Protein AF-A0A168LHX8-F1 (afdb_monomer)

Secondary structure (DSSP, 8-state):
--PPPPHHHHHHHHHHHHTT-GGGGS---GGG-------------SS-EEEEEEPP--TT----EEEEEEEE-SSSS--PPTT--S--SS--EEEEEEEEE-SSS----EEEEEEEE-S--EEEEEE-SS---SSSEEEEEEEEETTS-EEEEEEEPHHHHHHHHT--TTSPEEEE-SS-SEEE--SSTTTS-EEEEEEETTTEEEEEETTSEEEEEE-HHHHHSSS-EEEPPSEEEEEEEEETTTTEEEEE------SS-----HHHHHH-GGG-EEEEEE--SGGGTTEEEEEETT--EEEEE---

InterPro domains:
  IPR015943 WD40/YVTN repeat-like-containing domain superfamily [G3DSA:2.130.10.10] (50-303)
  IPR036322 WD40-repeat-containing domain superfamily [SSF50978] (43-302)
  IPR052416 General transcription factor 3C component [PTHR15052] (40-223)

Organism: NCBI:txid747725

Radius of gyration: 22.97 Å; Cα contacts (8 Å, |Δi|>4): 640; chains: 1; bounding box: 54×58×63 Å

pLDDT: mean 80.96, std 15.85, range [36.56, 97.62]

Solvent-accessible surface area (backbone atoms only — not comparable to full-atom values): 17508 Å² total; per-residue (Å²): 133,85,78,82,74,58,72,70,58,54,51,55,49,51,58,64,50,59,79,66,48,68,72,78,71,58,77,81,64,64,94,75,62,76,86,76,81,81,91,79,83,88,80,86,83,70,33,35,78,51,16,71,43,62,60,49,72,54,90,87,60,82,68,53,69,39,44,36,40,41,25,19,41,79,40,78,85,67,84,77,62,81,66,68,66,89,76,61,74,64,32,77,35,55,42,37,34,31,36,41,66,64,92,77,65,99,72,74,76,40,70,43,33,35,44,34,33,38,75,31,39,39,56,38,45,48,58,45,71,54,67,57,47,55,82,56,24,46,28,42,38,39,36,31,24,37,63,25,36,38,33,30,38,76,40,61,20,64,71,38,52,27,65,75,68,74,48,64,95,80,58,60,40,79,42,78,48,91,67,55,46,32,38,44,64,56,68,64,41,94,58,34,24,49,61,28,63,30,64,45,63,73,42,30,37,39,33,21,16,41,58,14,33,36,37,33,27,61,47,43,73,55,68,68,45,96,57,63,47,75,46,60,45,51,27,44,66,36,32,41,42,76,39,81,88,78,74,42,79,43,80,47,67,84,56,64,67,38,75,59,71,82,91,64,64,46,67,60,34,68,74,42,55,49,38,16,23,60,44,50,44,48,40,87,49,85,96,45,44,37,30,36,37,39,30,32,65,66,75,54,73,49,78,46,76,69,87,102

Structure (mmCIF, N/CA/C/O backbone):
data_AF-A0A168LHX8-F1
#
_entry.id   AF-A0A168LHX8-F1
#
loop_
_atom_site.group_PDB
_atom_site.id
_atom_site.type_symbol
_atom_site.label_atom_id
_atom_site.label_alt_id
_atom_site.label_comp_id
_atom_site.label_asym_id
_atom_site.label_entity_id
_atom_site.label_seq_id
_atom_site.pdbx_PDB_ins_code
_atom_site.Cartn_x
_atom_site.Cartn_y
_atom_site.Cartn_z
_atom_site.occupancy
_atom_site.B_iso_or_equiv
_atom_site.auth_seq_id
_atom_site.auth_comp_id
_atom_site.auth_asym_id
_atom_site.auth_atom_id
_atom_site.pdbx_PDB_model_num
ATOM 1 N N . MET A 1 1 ? -11.725 -23.215 30.803 1.00 36.56 1 MET A N 1
ATOM 2 C CA . MET A 1 1 ? -10.869 -22.033 30.568 1.00 36.56 1 MET A CA 1
ATOM 3 C C . MET A 1 1 ? -9.440 -22.428 30.886 1.00 36.56 1 MET A C 1
ATOM 5 O O . MET A 1 1 ? -9.172 -22.774 32.027 1.00 36.56 1 MET A O 1
ATOM 9 N N . ALA A 1 2 ? -8.557 -22.486 29.889 1.00 38.47 2 ALA A N 1
ATOM 10 C CA . ALA A 1 2 ? -7.149 -22.797 30.123 1.00 38.47 2 ALA A CA 1
ATOM 11 C C . ALA A 1 2 ? -6.450 -21.527 30.627 1.00 38.47 2 ALA A C 1
ATOM 13 O O . ALA A 1 2 ? -6.400 -20.532 29.908 1.00 38.47 2 ALA A O 1
ATOM 14 N N . SER A 1 3 ? -5.962 -21.538 31.871 1.00 47.50 3 SER A N 1
ATOM 15 C CA . SER A 1 3 ? -5.197 -20.418 32.419 1.00 47.50 3 SER A CA 1
ATOM 16 C C . SER A 1 3 ? -3.856 -20.331 31.694 1.00 47.50 3 SER A C 1
ATOM 18 O O . SER A 1 3 ? -3.053 -21.267 31.752 1.00 47.50 3 SER A O 1
ATOM 20 N N . THR A 1 4 ? -3.606 -19.218 31.012 1.00 50.00 4 THR A N 1
ATOM 21 C CA . THR A 1 4 ? -2.295 -18.910 30.440 1.00 50.00 4 THR A CA 1
ATOM 22 C C . THR A 1 4 ? -1.262 -18.860 31.556 1.00 50.00 4 THR A C 1
ATOM 24 O O . THR A 1 4 ? -1.373 -18.058 32.484 1.00 50.00 4 THR A O 1
ATOM 27 N N . LYS A 1 5 ? -0.280 -19.757 31.481 1.00 50.50 5 LYS A N 1
ATOM 28 C CA . LYS A 1 5 ? 0.794 -19.857 32.465 1.00 50.50 5 LYS A CA 1
ATOM 29 C C . LYS A 1 5 ? 1.731 -18.644 32.378 1.00 50.50 5 LYS A C 1
ATOM 31 O O . LYS A 1 5 ? 1.963 -18.155 31.269 1.00 50.50 5 LYS A O 1
ATOM 36 N N . PRO A 1 6 ? 2.286 -18.163 33.504 1.00 56.72 6 PRO A N 1
ATOM 37 C CA . PRO A 1 6 ? 3.249 -17.066 33.510 1.00 56.72 6 PRO A CA 1
ATOM 38 C C . PRO A 1 6 ? 4.473 -17.379 32.641 1.00 56.72 6 PRO A C 1
ATOM 40 O O . PRO A 1 6 ? 4.901 -18.530 32.539 1.00 56.72 6 PRO A O 1
ATOM 43 N N . ILE A 1 7 ? 5.089 -16.347 32.061 1.00 49.12 7 ILE A N 1
ATOM 44 C CA . ILE A 1 7 ? 6.244 -16.470 31.150 1.00 49.12 7 ILE A CA 1
ATOM 45 C C . ILE A 1 7 ? 7.437 -17.217 31.787 1.00 49.12 7 ILE A C 1
ATOM 47 O O . ILE A 1 7 ? 8.210 -17.893 31.110 1.00 49.12 7 ILE A O 1
ATOM 51 N N . THR A 1 8 ? 7.535 -17.174 33.117 1.00 55.88 8 THR A N 1
ATOM 52 C CA . THR A 1 8 ? 8.545 -17.868 33.924 1.00 55.88 8 THR A CA 1
ATOM 53 C C . THR A 1 8 ? 8.346 -19.387 33.981 1.00 55.88 8 THR A C 1
ATOM 55 O O . THR A 1 8 ? 9.325 -20.119 34.118 1.00 55.88 8 THR A O 1
ATOM 58 N N . GLU A 1 9 ? 7.117 -19.895 33.836 1.00 56.31 9 GLU A N 1
ATOM 59 C CA . GLU A 1 9 ? 6.862 -21.338 33.712 1.00 56.31 9 GLU A CA 1
ATOM 60 C C . GLU A 1 9 ? 7.208 -21.864 32.314 1.00 56.31 9 GLU A C 1
ATOM 62 O O . GLU A 1 9 ? 7.709 -22.983 32.198 1.00 56.31 9 GLU A O 1
ATOM 67 N N . TYR A 1 10 ? 7.011 -21.057 31.264 1.00 52.97 10 TYR A N 1
ATOM 68 C CA . TYR A 1 10 ? 7.418 -21.406 29.897 1.00 52.97 10 TYR A CA 1
ATOM 69 C C . TYR A 1 10 ? 8.937 -21.504 29.758 1.00 52.97 10 TYR A C 1
ATOM 71 O O . TYR A 1 10 ? 9.432 -22.448 29.149 1.00 52.97 10 TYR A O 1
ATOM 79 N N . SER A 1 11 ? 9.675 -20.586 30.386 1.00 53.62 11 SER A N 1
ATOM 80 C CA . SER A 1 11 ? 11.141 -20.621 30.422 1.00 53.62 11 SER A CA 1
ATOM 81 C C . SER A 1 11 ? 11.669 -21.900 31.090 1.00 53.62 11 SER A C 1
ATOM 83 O O . SER A 1 11 ? 12.507 -22.592 30.522 1.00 53.62 11 SER A O 1
ATOM 85 N N . LYS A 1 12 ? 11.083 -22.313 32.223 1.00 61.75 12 LYS A N 1
ATOM 86 C CA . LYS A 1 12 ? 11.451 -23.569 32.904 1.00 61.75 12 LYS A CA 1
ATOM 87 C C . LYS A 1 12 ? 11.082 -24.829 32.113 1.00 61.75 12 LYS A C 1
ATOM 89 O O . LYS A 1 12 ? 11.747 -25.854 32.258 1.00 61.75 12 LYS A O 1
ATOM 94 N N . LEU A 1 13 ? 10.010 -24.786 31.317 1.00 56.41 13 LEU A N 1
ATOM 95 C CA . LEU A 1 13 ? 9.636 -25.865 30.395 1.00 56.41 13 LEU A CA 1
ATOM 96 C C . LEU A 1 13 ? 10.625 -25.959 29.229 1.00 56.41 13 LEU A C 1
ATOM 98 O O . LEU A 1 13 ? 11.064 -27.059 28.903 1.00 56.41 13 LEU A O 1
ATOM 102 N N . TYR A 1 14 ? 11.017 -24.820 28.655 1.00 53.81 14 TYR A N 1
ATOM 103 C CA . TYR A 1 14 ? 12.016 -24.742 27.591 1.00 53.81 14 TYR A CA 1
ATOM 104 C C . TYR A 1 14 ? 13.362 -25.324 28.040 1.00 53.81 14 TYR A C 1
ATOM 106 O O . TYR A 1 14 ? 13.890 -26.213 27.378 1.00 53.81 14 TYR A O 1
ATOM 114 N N . ASP A 1 15 ? 13.853 -24.933 29.217 1.00 59.56 15 ASP A N 1
ATOM 115 C CA . ASP A 1 15 ? 15.117 -25.446 29.761 1.00 59.56 15 ASP A CA 1
ATOM 116 C C . ASP A 1 15 ? 15.054 -26.946 30.081 1.00 59.56 15 ASP A C 1
ATOM 118 O O . ASP A 1 15 ? 16.010 -27.684 29.867 1.00 59.56 15 ASP A O 1
ATOM 122 N N . ARG A 1 16 ? 13.903 -27.445 30.547 1.00 58.50 16 ARG A N 1
ATOM 123 C CA . ARG A 1 16 ? 13.722 -28.876 30.841 1.00 58.50 16 ARG A CA 1
ATOM 124 C C . ARG A 1 16 ? 13.691 -29.735 29.572 1.00 58.50 16 ARG A C 1
ATOM 126 O O . ARG A 1 16 ? 14.143 -30.879 29.608 1.00 58.50 16 ARG A O 1
ATOM 133 N N . HIS A 1 17 ? 13.158 -29.205 28.471 1.00 54.78 17 HIS A N 1
ATOM 134 C CA . HIS A 1 17 ? 13.106 -29.895 27.179 1.00 54.78 17 HIS A CA 1
ATOM 135 C C . HIS A 1 17 ? 14.371 -29.686 26.328 1.00 54.78 17 HIS A C 1
ATOM 137 O O . HIS A 1 17 ? 14.683 -30.553 25.514 1.00 54.78 17 HIS A O 1
ATOM 143 N N . SER A 1 18 ? 15.147 -28.618 26.551 1.00 51.97 18 SER A N 1
ATOM 144 C CA . SER A 1 18 ? 16.406 -28.366 25.830 1.00 51.97 18 SER A CA 1
ATOM 145 C C . SER A 1 18 ? 17.532 -29.334 26.218 1.00 51.97 18 SER A C 1
ATOM 147 O O . SER A 1 18 ? 18.413 -29.608 25.410 1.00 51.97 18 SER A O 1
ATOM 149 N N . VAL A 1 19 ? 17.482 -29.932 27.414 1.00 53.81 19 VAL A N 1
ATOM 150 C CA . VAL A 1 19 ? 18.479 -30.921 27.878 1.00 53.81 19 VAL A CA 1
ATOM 151 C C . VAL A 1 19 ? 18.274 -32.308 27.233 1.00 53.81 19 VAL A C 1
ATOM 153 O O . VAL A 1 19 ? 19.164 -33.154 27.269 1.00 53.81 19 VAL A O 1
ATOM 156 N N . ARG A 1 20 ? 17.126 -32.549 26.577 1.00 53.25 20 ARG A N 1
ATOM 157 C CA . ARG A 1 20 ? 16.839 -33.748 25.760 1.00 53.25 20 ARG A CA 1
ATOM 158 C C . ARG A 1 20 ? 16.601 -33.377 24.294 1.00 53.25 20 ARG A C 1
ATOM 160 O O . ARG A 1 20 ? 15.624 -33.804 23.684 1.00 53.25 20 ARG A O 1
ATOM 167 N N . ASN A 1 21 ? 17.471 -32.543 23.732 1.00 51.31 21 ASN A N 1
ATOM 168 C CA . ASN A 1 21 ? 17.314 -32.081 22.359 1.00 51.31 21 ASN A CA 1
ATOM 169 C C . ASN A 1 21 ? 17.770 -33.161 21.361 1.00 51.31 21 ASN A C 1
ATOM 171 O O . ASN A 1 21 ? 18.897 -33.133 20.873 1.00 51.31 21 ASN A O 1
ATOM 175 N N . ASP A 1 22 ? 16.891 -34.116 21.036 1.00 54.44 22 ASP A N 1
ATOM 176 C CA . ASP A 1 22 ? 17.133 -35.120 19.983 1.00 54.44 22 ASP A CA 1
ATOM 177 C C . ASP A 1 22 ? 17.423 -34.477 18.608 1.00 54.44 22 ASP A C 1
ATOM 179 O O . ASP A 1 22 ? 18.007 -35.119 17.740 1.00 54.44 22 ASP A O 1
ATOM 183 N N . TYR A 1 23 ? 17.124 -33.183 18.434 1.00 43.22 23 TYR A N 1
ATOM 184 C CA . TYR A 1 23 ? 17.526 -32.381 17.276 1.00 43.22 23 TYR A CA 1
ATOM 185 C C . TYR A 1 23 ? 19.048 -32.220 17.118 1.00 43.22 23 TYR A C 1
ATOM 187 O O . TYR A 1 23 ? 19.511 -31.995 16.006 1.00 43.22 23 TYR A O 1
ATOM 195 N N . GLN A 1 24 ? 19.848 -32.388 18.180 1.00 48.03 24 GLN A N 1
ATOM 196 C CA . GLN A 1 24 ? 21.316 -32.437 18.062 1.00 48.03 24 GLN A CA 1
ATOM 197 C C . GLN A 1 24 ? 21.826 -33.739 17.422 1.00 48.03 24 GLN A C 1
ATOM 199 O O . GLN A 1 24 ? 22.994 -33.820 17.057 1.00 48.03 24 GLN A O 1
ATOM 204 N N . LYS A 1 25 ? 20.968 -34.760 17.287 1.00 54.50 25 LYS A N 1
ATOM 205 C CA . LYS A 1 25 ? 21.285 -36.021 16.597 1.00 54.50 25 LYS A CA 1
ATOM 206 C C . LYS A 1 25 ? 20.922 -35.987 15.112 1.00 54.50 25 LYS A C 1
ATOM 208 O O . LYS A 1 25 ? 21.112 -36.991 14.432 1.00 54.50 25 LYS A O 1
ATOM 213 N N . VAL A 1 26 ? 20.371 -34.874 14.618 1.00 49.59 26 VAL A N 1
ATOM 214 C CA . VAL A 1 26 ? 20.091 -34.694 13.191 1.00 49.59 26 VAL A CA 1
ATOM 215 C C . VAL A 1 26 ? 21.436 -34.532 12.477 1.00 49.59 26 VAL A C 1
ATOM 217 O O . VAL A 1 26 ? 22.153 -33.575 12.773 1.00 49.59 26 VAL A O 1
ATOM 220 N N . PRO A 1 27 ? 21.819 -35.462 11.584 1.00 55.53 27 PRO A N 1
ATOM 221 C CA . PRO A 1 27 ? 23.080 -35.360 10.868 1.00 55.53 27 PRO A CA 1
ATOM 222 C C . PRO A 1 27 ? 23.052 -34.145 9.938 1.00 55.53 27 PRO A C 1
ATOM 224 O O . PRO A 1 27 ? 22.048 -33.878 9.273 1.00 55.53 27 PRO A O 1
ATOM 227 N N . LEU A 1 28 ? 24.163 -33.413 9.888 1.00 51.44 28 LEU A N 1
ATOM 228 C CA . LEU A 1 28 ? 24.376 -32.386 8.877 1.00 51.44 28 LEU A CA 1
ATOM 229 C C . LEU A 1 28 ? 24.534 -33.097 7.527 1.00 51.44 28 LEU A C 1
ATOM 231 O O . LEU A 1 28 ? 25.440 -33.908 7.352 1.00 51.44 28 LEU A O 1
ATOM 235 N N . LEU A 1 29 ? 23.630 -32.827 6.585 1.00 57.09 29 LEU A N 1
ATOM 236 C CA . LEU A 1 29 ? 23.723 -33.316 5.206 1.00 57.09 29 LEU A CA 1
ATOM 237 C C . LEU A 1 29 ? 24.676 -32.406 4.419 1.00 57.09 29 LEU A C 1
ATOM 239 O O . LEU A 1 29 ? 24.263 -31.704 3.502 1.00 57.09 29 LEU A O 1
ATOM 243 N N . GLU A 1 30 ? 25.943 -32.366 4.835 1.00 56.66 30 GLU A N 1
ATOM 244 C CA . GLU A 1 30 ? 26.975 -31.471 4.281 1.00 56.66 30 GLU A CA 1
ATOM 245 C C . GLU A 1 30 ? 27.214 -31.716 2.780 1.00 56.66 30 GLU A C 1
ATOM 247 O O . GLU A 1 30 ? 27.516 -30.779 2.043 1.00 56.66 30 GLU A O 1
ATOM 252 N N . ASP A 1 31 ? 26.966 -32.940 2.302 1.00 55.81 31 ASP A N 1
ATOM 253 C CA . ASP A 1 31 ? 27.029 -33.314 0.882 1.00 55.81 31 ASP A CA 1
ATOM 254 C C . ASP A 1 31 ? 25.883 -32.716 0.033 1.00 55.81 31 ASP A C 1
ATOM 256 O O . ASP A 1 31 ? 25.952 -32.720 -1.197 1.00 55.81 31 ASP A O 1
ATOM 260 N N . GLU A 1 32 ? 24.832 -32.173 0.662 1.00 54.38 32 GLU A N 1
ATOM 261 C CA . GLU A 1 32 ? 23.736 -31.455 -0.009 1.00 54.38 32 GLU A CA 1
ATOM 262 C C . GLU A 1 32 ? 23.958 -29.931 -0.038 1.00 54.38 32 GLU A C 1
ATOM 264 O O . GLU A 1 32 ? 23.147 -29.183 -0.593 1.00 54.38 32 GLU A O 1
ATOM 269 N N . TRP A 1 33 ? 25.044 -29.435 0.566 1.00 47.34 33 TRP A N 1
ATOM 270 C CA . TRP A 1 33 ? 25.293 -28.004 0.699 1.00 47.34 33 TRP A CA 1
ATOM 271 C C . TRP A 1 33 ? 26.142 -27.482 -0.460 1.00 47.34 33 TRP A C 1
ATOM 273 O O . TRP A 1 33 ? 27.336 -27.749 -0.568 1.00 47.34 33 TRP A O 1
ATOM 283 N N . ALA A 1 34 ? 25.545 -26.640 -1.303 1.00 52.12 34 ALA A N 1
ATOM 284 C CA . ALA A 1 34 ? 26.296 -25.764 -2.193 1.00 52.12 34 ALA A CA 1
ATOM 285 C C . ALA A 1 34 ? 26.444 -24.383 -1.540 1.00 52.12 34 ALA A C 1
ATOM 287 O O . ALA A 1 34 ? 25.451 -23.704 -1.274 1.00 52.12 34 ALA A O 1
ATOM 288 N N . VAL A 1 35 ? 27.681 -23.927 -1.325 1.00 51.94 35 VAL A N 1
ATOM 289 C CA . VAL A 1 35 ? 27.953 -22.521 -0.991 1.00 51.94 35 VAL A CA 1
ATOM 290 C C . VAL A 1 35 ? 27.606 -21.677 -2.219 1.00 51.94 35 VAL A C 1
ATOM 292 O O . VAL A 1 35 ? 28.357 -21.634 -3.197 1.00 51.94 35 VAL A O 1
ATOM 295 N N . VAL A 1 36 ? 26.441 -21.028 -2.201 1.00 54.00 36 VAL A N 1
ATOM 296 C CA . VAL A 1 36 ? 26.030 -20.097 -3.257 1.00 54.00 36 VAL A CA 1
ATOM 297 C C . VAL A 1 36 ? 26.935 -18.867 -3.171 1.00 54.00 36 VAL A C 1
ATOM 299 O O . VAL A 1 36 ? 26.830 -18.085 -2.231 1.00 54.00 36 VAL A O 1
ATOM 302 N N . LYS A 1 37 ? 27.843 -18.699 -4.141 1.00 55.00 37 LYS A N 1
ATOM 303 C CA . LYS A 1 37 ? 28.632 -17.468 -4.297 1.00 55.00 37 LYS A CA 1
ATOM 304 C C . LYS A 1 37 ? 27.674 -16.287 -4.510 1.00 55.00 37 LYS A C 1
ATOM 306 O O . LYS A 1 37 ? 26.965 -16.264 -5.512 1.00 55.00 37 LYS A O 1
ATOM 311 N N . ASP A 1 38 ? 27.651 -15.375 -3.541 1.00 57.97 38 ASP A N 1
ATOM 312 C CA . ASP A 1 38 ? 27.049 -14.034 -3.510 1.00 57.97 38 ASP A CA 1
ATOM 313 C C . ASP A 1 38 ? 26.044 -13.690 -4.627 1.00 57.97 38 ASP A C 1
ATOM 315 O O . ASP A 1 38 ? 26.396 -13.153 -5.676 1.00 57.97 38 ASP A O 1
ATOM 319 N N . GLN A 1 39 ? 24.756 -13.921 -4.356 1.00 67.88 39 GLN A N 1
ATOM 320 C CA . GLN A 1 39 ? 23.632 -13.417 -5.165 1.00 67.88 39 GLN A CA 1
ATOM 321 C C . GLN A 1 39 ? 22.913 -12.240 -4.480 1.00 67.88 39 GLN A C 1
ATOM 323 O O . GLN A 1 39 ? 21.690 -12.121 -4.542 1.00 67.88 39 GLN A O 1
ATOM 328 N N . ALA A 1 40 ? 23.659 -11.388 -3.774 1.00 76.00 40 ALA A N 1
ATOM 329 C CA . ALA A 1 40 ? 23.111 -10.219 -3.093 1.00 76.00 40 ALA A CA 1
ATOM 330 C C . ALA A 1 40 ? 23.392 -8.934 -3.884 1.00 76.00 40 ALA A C 1
ATOM 332 O O . ALA A 1 40 ? 24.473 -8.747 -4.441 1.00 76.00 40 ALA A O 1
ATOM 333 N N . HIS A 1 41 ? 22.422 -8.020 -3.891 1.00 82.25 41 HIS A N 1
ATOM 334 C CA . HIS A 1 41 ? 22.564 -6.691 -4.480 1.00 82.25 41 HIS A CA 1
ATOM 335 C C . HIS A 1 41 ? 22.162 -5.624 -3.467 1.00 82.25 41 HIS A C 1
ATOM 337 O O . HIS A 1 41 ? 21.176 -5.785 -2.752 1.00 82.25 41 HIS A O 1
ATOM 343 N N . ILE A 1 42 ? 22.904 -4.517 -3.447 1.00 84.12 42 ILE A N 1
ATOM 344 C CA . ILE A 1 42 ? 22.572 -3.328 -2.661 1.00 84.12 42 ILE A CA 1
ATOM 345 C C . ILE A 1 42 ? 22.032 -2.275 -3.626 1.00 84.12 42 ILE A C 1
ATOM 347 O O . ILE A 1 42 ? 22.696 -1.918 -4.598 1.00 84.12 42 ILE A O 1
ATOM 351 N N . ILE A 1 43 ? 20.824 -1.785 -3.355 1.00 88.44 43 ILE A N 1
ATOM 352 C CA . ILE A 1 43 ? 20.201 -0.689 -4.098 1.00 88.44 43 ILE A CA 1
ATOM 353 C C . ILE A 1 43 ? 20.267 0.562 -3.228 1.00 88.44 43 ILE A C 1
ATOM 355 O O . ILE A 1 43 ? 19.735 0.579 -2.120 1.00 88.44 43 ILE A O 1
ATOM 359 N N . ASN A 1 44 ? 20.889 1.622 -3.741 1.00 88.38 44 ASN A N 1
ATOM 360 C CA . ASN A 1 44 ? 20.773 2.950 -3.154 1.00 88.38 44 ASN A CA 1
ATOM 361 C C . ASN A 1 44 ? 19.614 3.692 -3.833 1.00 88.38 44 ASN A C 1
ATOM 363 O O . ASN A 1 44 ? 19.753 4.162 -4.960 1.00 88.38 44 ASN A O 1
ATOM 367 N N . ALA A 1 45 ? 18.473 3.779 -3.148 1.00 88.31 45 ALA A N 1
ATOM 368 C CA . ALA A 1 45 ? 17.283 4.466 -3.652 1.00 88.31 45 ALA A CA 1
ATOM 369 C C . ALA A 1 45 ? 17.369 6.004 -3.540 1.00 88.31 45 ALA A C 1
ATOM 371 O O . ALA A 1 45 ? 16.507 6.696 -4.075 1.00 88.31 45 ALA A O 1
ATOM 372 N N . GLY A 1 46 ? 18.385 6.550 -2.861 1.00 85.00 46 GLY A N 1
ATOM 373 C CA . GLY A 1 46 ? 18.590 7.996 -2.722 1.00 85.00 46 GLY A CA 1
ATOM 374 C C . GLY A 1 46 ? 17.723 8.695 -1.666 1.00 85.00 46 GLY A C 1
ATOM 375 O O . GLY A 1 46 ? 17.747 9.918 -1.599 1.00 85.00 46 GLY A O 1
ATOM 376 N N . GLY A 1 47 ? 16.985 7.955 -0.832 1.00 85.06 47 GLY A N 1
ATOM 377 C CA . GLY A 1 47 ? 16.133 8.504 0.228 1.00 85.06 47 GLY A CA 1
ATOM 378 C C . GLY A 1 47 ? 15.692 7.442 1.240 1.00 85.06 47 GLY A C 1
ATOM 379 O O . GLY A 1 47 ? 16.005 6.259 1.080 1.00 85.06 47 GLY A O 1
ATOM 380 N N . SER A 1 48 ? 14.996 7.855 2.305 1.00 87.69 48 SER A N 1
ATOM 381 C CA . SER A 1 48 ? 14.465 6.920 3.308 1.00 87.69 48 SER A CA 1
ATOM 382 C C . SER A 1 48 ? 13.386 6.021 2.697 1.00 87.69 48 SER A C 1
ATOM 384 O O . SER A 1 48 ? 12.441 6.520 2.090 1.00 87.69 48 SER A O 1
ATOM 386 N N . ILE A 1 49 ? 13.506 4.703 2.876 1.00 91.00 49 ILE A N 1
ATOM 387 C CA . ILE A 1 49 ? 12.572 3.707 2.331 1.00 91.00 49 ILE A CA 1
ATOM 388 C C . ILE A 1 49 ? 11.489 3.403 3.369 1.00 91.00 49 ILE A C 1
ATOM 390 O O . ILE A 1 49 ? 11.786 2.861 4.430 1.00 91.00 49 ILE A O 1
ATOM 394 N N . TRP A 1 50 ? 10.241 3.727 3.038 1.00 92.12 50 TRP A N 1
ATOM 395 C CA . TRP A 1 50 ? 9.056 3.475 3.873 1.00 92.12 50 TRP A CA 1
ATOM 396 C C . TRP A 1 50 ? 8.063 2.530 3.193 1.00 92.12 50 TRP A C 1
ATOM 398 O O . TRP A 1 50 ? 7.424 1.717 3.853 1.00 92.12 50 TRP A O 1
ATOM 408 N N . GLY A 1 51 ? 7.980 2.591 1.863 1.00 93.12 51 GLY A N 1
ATOM 409 C CA . GLY A 1 51 ? 7.273 1.624 1.032 1.00 93.12 51 GLY A CA 1
ATOM 410 C C . GLY A 1 51 ? 8.259 0.722 0.295 1.00 93.12 51 GLY A C 1
ATOM 411 O O . GLY A 1 51 ? 9.168 1.207 -0.385 1.00 93.12 51 GLY A O 1
ATOM 412 N N . LEU A 1 52 ? 8.066 -0.591 0.411 1.00 95.75 52 LEU A N 1
ATOM 413 C CA . LEU A 1 52 ? 8.882 -1.606 -0.249 1.00 95.75 52 LEU A CA 1
ATOM 414 C C . LEU A 1 52 ? 8.021 -2.839 -0.532 1.00 95.75 52 LEU A C 1
ATOM 416 O O . LEU A 1 52 ? 7.597 -3.514 0.403 1.00 95.75 52 LEU A O 1
ATOM 420 N N . ASP A 1 53 ? 7.757 -3.131 -1.805 1.00 96.25 53 ASP A N 1
ATOM 421 C CA . ASP A 1 53 ? 6.890 -4.257 -2.173 1.00 96.25 53 ASP A CA 1
ATOM 422 C C . ASP A 1 53 ? 7.168 -4.761 -3.596 1.00 96.25 53 ASP A C 1
ATOM 424 O O . ASP A 1 53 ? 7.402 -3.979 -4.527 1.00 96.25 53 ASP A O 1
ATOM 428 N N . PHE A 1 54 ? 7.133 -6.080 -3.777 1.00 94.81 54 PHE A N 1
ATOM 429 C CA . PHE A 1 54 ? 7.344 -6.718 -5.076 1.00 94.81 54 PHE A CA 1
ATOM 430 C C . PHE A 1 54 ? 6.050 -6.742 -5.886 1.00 94.81 54 PHE A C 1
ATOM 432 O O . PHE A 1 54 ? 4.970 -7.000 -5.362 1.00 94.81 54 PHE A O 1
ATOM 439 N N . VAL A 1 55 ? 6.160 -6.537 -7.200 1.00 94.56 55 VAL A N 1
ATOM 440 C CA . VAL A 1 55 ? 5.017 -6.665 -8.108 1.00 94.56 55 VAL A CA 1
ATOM 441 C C . VAL A 1 55 ? 4.572 -8.133 -8.155 1.00 94.56 55 VAL A C 1
ATOM 443 O O . VAL A 1 55 ? 5.354 -8.984 -8.593 1.00 94.56 55 VAL A O 1
ATOM 446 N N . PRO A 1 56 ? 3.320 -8.454 -7.786 1.00 91.38 56 PRO A N 1
ATOM 447 C CA . PRO A 1 56 ? 2.811 -9.810 -7.865 1.00 91.38 56 PRO A CA 1
ATOM 448 C C . PRO A 1 56 ? 2.639 -10.213 -9.329 1.00 91.38 56 PRO A C 1
ATOM 450 O O . PRO A 1 56 ? 1.983 -9.534 -10.125 1.00 91.38 56 PRO A O 1
ATOM 453 N N . LYS A 1 57 ? 3.219 -11.358 -9.684 1.00 87.06 57 LYS A N 1
ATOM 454 C CA . LYS A 1 57 ? 3.098 -11.956 -11.013 1.00 87.06 57 LYS A CA 1
ATOM 455 C C . LYS A 1 57 ? 2.250 -13.222 -10.978 1.00 87.06 57 LYS A C 1
ATOM 457 O O . LYS A 1 57 ? 2.374 -14.009 -10.041 1.00 87.06 57 LYS A O 1
ATOM 462 N N . PRO A 1 58 ? 1.430 -13.466 -12.014 1.00 84.38 58 PRO A N 1
ATOM 463 C CA . PRO A 1 58 ? 0.724 -14.726 -12.137 1.00 84.38 58 PRO A CA 1
ATOM 464 C C . PRO A 1 58 ? 1.727 -15.822 -12.504 1.00 84.38 58 PRO A C 1
ATOM 466 O O . PRO A 1 58 ? 2.640 -15.598 -13.300 1.00 84.38 58 PRO A O 1
ATOM 469 N N . SER A 1 59 ? 1.523 -17.030 -11.983 1.00 82.81 59 SER A N 1
ATOM 470 C CA . SER A 1 59 ? 2.376 -18.194 -12.274 1.00 82.81 59 SER A CA 1
ATOM 471 C C . SER A 1 59 ? 2.406 -18.578 -13.760 1.00 82.81 59 SER A C 1
ATOM 473 O O . SER A 1 59 ? 3.328 -19.252 -14.210 1.00 82.81 59 SER A O 1
ATOM 475 N N . SER A 1 60 ? 1.414 -18.136 -14.538 1.00 82.00 60 SER A N 1
ATOM 476 C CA . SER A 1 60 ? 1.366 -18.307 -15.991 1.00 82.00 60 SER A CA 1
ATOM 477 C C . SER A 1 60 ? 2.377 -17.439 -16.747 1.00 82.00 60 SER A C 1
ATOM 479 O O . SER A 1 60 ? 2.682 -17.735 -17.904 1.00 82.00 60 SER A O 1
ATOM 481 N N . ASP A 1 61 ? 2.874 -16.353 -16.146 1.00 82.81 61 ASP A N 1
ATOM 482 C CA . ASP A 1 61 ? 3.841 -15.469 -16.790 1.00 82.81 61 ASP A CA 1
ATOM 483 C C . ASP A 1 61 ? 5.261 -16.030 -16.671 1.00 82.81 61 ASP A C 1
ATOM 485 O O . ASP A 1 61 ? 5.820 -16.154 -15.585 1.00 82.81 61 ASP A O 1
ATOM 489 N N . LYS A 1 62 ? 5.859 -16.348 -17.821 1.00 83.81 62 LYS A N 1
ATOM 490 C CA . LYS A 1 62 ? 7.199 -16.945 -17.903 1.00 83.81 62 LYS A CA 1
ATOM 491 C C . LYS A 1 62 ? 8.323 -15.912 -18.058 1.00 83.81 62 LYS A C 1
ATOM 493 O O . LYS A 1 62 ? 9.473 -16.301 -18.249 1.00 83.81 62 LYS A O 1
ATOM 498 N N . ARG A 1 63 ? 8.032 -14.601 -18.041 1.00 85.94 63 ARG A N 1
ATOM 499 C CA . ARG A 1 63 ? 9.068 -13.569 -18.205 1.00 85.94 63 ARG A CA 1
ATOM 500 C C . ARG A 1 63 ? 9.956 -13.540 -16.966 1.00 85.94 63 ARG A C 1
ATOM 502 O O . ARG A 1 63 ? 9.467 -13.353 -15.851 1.00 85.94 63 ARG A O 1
ATOM 509 N N . SER A 1 64 ? 11.267 -13.620 -17.184 1.00 87.50 64 SER A N 1
ATOM 510 C CA . SER A 1 64 ? 12.281 -13.585 -16.124 1.00 87.50 64 SER A CA 1
ATOM 511 C C . SER A 1 64 ? 12.287 -12.282 -15.327 1.00 87.50 64 SER A C 1
ATOM 513 O O . SER A 1 64 ? 12.686 -12.288 -14.166 1.00 87.50 64 SER A O 1
ATOM 515 N N . ASP A 1 65 ? 11.879 -11.177 -15.955 1.00 90.88 65 ASP A N 1
ATOM 516 C CA . ASP A 1 65 ? 11.910 -9.830 -15.383 1.00 90.88 65 ASP A CA 1
ATOM 517 C C . ASP A 1 65 ? 11.023 -9.742 -14.140 1.00 90.88 65 ASP A C 1
ATOM 519 O O . ASP A 1 65 ? 9.822 -9.953 -14.241 1.00 90.88 65 ASP A O 1
ATOM 523 N N . GLN A 1 66 ? 11.586 -9.406 -12.988 1.00 92.25 66 GLN A N 1
ATOM 524 C CA . GLN A 1 66 ? 10.850 -9.134 -11.751 1.00 92.25 66 GLN A CA 1
ATOM 525 C C . GLN A 1 66 ? 10.874 -7.635 -11.470 1.00 92.25 66 GLN A C 1
ATOM 527 O O . GLN A 1 66 ? 11.731 -6.925 -11.994 1.00 92.25 66 GLN A O 1
ATOM 532 N N . TYR A 1 67 ? 9.938 -7.151 -10.660 1.00 95.06 67 TYR A N 1
ATOM 533 C CA . TYR A 1 67 ? 9.818 -5.725 -10.382 1.00 95.06 67 TYR A CA 1
ATOM 534 C C . TYR A 1 67 ? 9.631 -5.476 -8.891 1.00 95.06 67 TYR A C 1
ATOM 536 O O . TYR A 1 67 ? 8.781 -6.102 -8.263 1.00 95.06 67 TYR A O 1
ATOM 544 N N . LEU A 1 68 ? 10.419 -4.552 -8.352 1.00 96.06 68 LEU A N 1
ATOM 545 C CA . LEU A 1 68 ? 10.373 -4.094 -6.969 1.00 96.06 68 LEU A CA 1
ATOM 546 C C . LEU A 1 68 ? 9.987 -2.617 -6.958 1.00 96.06 68 LEU A C 1
ATOM 548 O O . LEU A 1 68 ? 10.636 -1.807 -7.618 1.00 96.06 68 LEU A O 1
ATOM 552 N N . ALA A 1 69 ? 8.943 -2.266 -6.216 1.00 97.62 69 ALA A N 1
ATOM 553 C CA . ALA A 1 69 ? 8.617 -0.877 -5.938 1.00 97.62 69 ALA A CA 1
ATOM 554 C C . ALA A 1 69 ? 9.341 -0.416 -4.669 1.00 97.62 69 ALA A C 1
ATOM 556 O O . ALA A 1 69 ? 9.364 -1.140 -3.673 1.00 97.62 69 ALA A O 1
ATOM 557 N N . ILE A 1 70 ? 9.896 0.795 -4.707 1.00 97.25 70 ILE A N 1
ATOM 558 C CA . ILE A 1 70 ? 10.539 1.477 -3.579 1.00 97.25 70 ILE A CA 1
ATOM 559 C C . ILE A 1 70 ? 9.991 2.903 -3.501 1.00 97.25 70 ILE A C 1
ATOM 561 O O . ILE A 1 70 ? 9.904 3.592 -4.517 1.00 97.25 70 ILE A O 1
ATOM 565 N N . GLY A 1 71 ? 9.640 3.368 -2.307 1.00 95.19 71 GLY A N 1
ATOM 566 C CA . GLY A 1 71 ? 9.225 4.749 -2.072 1.00 95.19 71 GLY A CA 1
ATOM 567 C C . GLY A 1 71 ? 9.384 5.149 -0.612 1.00 95.19 71 GLY A C 1
ATOM 568 O O . GLY A 1 71 ? 9.621 4.312 0.259 1.00 95.19 71 GLY A O 1
ATOM 569 N N . GLY A 1 72 ? 9.271 6.442 -0.345 1.00 91.25 72 GLY A N 1
ATOM 570 C CA . GLY A 1 72 ? 9.417 6.995 0.994 1.00 91.25 72 GLY A CA 1
ATOM 571 C C . GLY A 1 72 ? 9.726 8.480 0.940 1.00 91.25 72 GLY A C 1
ATOM 572 O O . GLY A 1 72 ? 9.075 9.208 0.189 1.00 91.25 72 GLY A O 1
ATOM 573 N N . TYR A 1 73 ? 10.715 8.929 1.708 1.00 86.06 73 TYR A N 1
ATOM 574 C CA . TYR A 1 73 ? 11.191 10.313 1.667 1.00 86.06 73 TYR A CA 1
ATOM 575 C C . TYR A 1 73 ? 12.196 10.511 0.531 1.00 86.06 73 TYR A C 1
ATOM 577 O O . TYR A 1 73 ? 12.926 9.597 0.154 1.00 86.06 73 TYR A O 1
ATOM 585 N N . ASN A 1 74 ? 12.273 11.740 0.022 1.00 79.38 74 ASN A N 1
ATOM 586 C CA . ASN A 1 74 ? 13.270 12.146 -0.972 1.00 79.38 74 ASN A CA 1
ATOM 587 C C . ASN A 1 74 ? 14.648 12.475 -0.355 1.00 79.38 74 ASN A C 1
ATOM 589 O O . ASN A 1 74 ? 15.586 12.756 -1.096 1.00 79.38 74 ASN A O 1
ATOM 593 N N . THR A 1 75 ? 14.776 12.439 0.976 1.00 74.81 75 THR A N 1
ATOM 594 C CA . THR A 1 75 ? 16.031 12.619 1.719 1.00 74.81 75 THR A CA 1
ATOM 595 C C . THR A 1 75 ? 16.210 11.498 2.749 1.00 74.81 75 THR A C 1
ATOM 597 O O . THR A 1 75 ? 15.279 10.751 3.061 1.00 74.81 75 THR A O 1
ATOM 600 N N . THR A 1 76 ? 17.432 11.336 3.260 1.00 73.00 76 THR A N 1
ATOM 601 C CA . THR A 1 76 ? 17.765 10.361 4.317 1.00 73.00 76 THR A CA 1
ATOM 602 C C . THR A 1 76 ? 17.731 10.960 5.721 1.00 73.00 76 THR A C 1
ATOM 604 O O . THR A 1 76 ? 17.976 10.245 6.683 1.00 73.00 76 THR A O 1
ATOM 607 N N . THR A 1 77 ? 17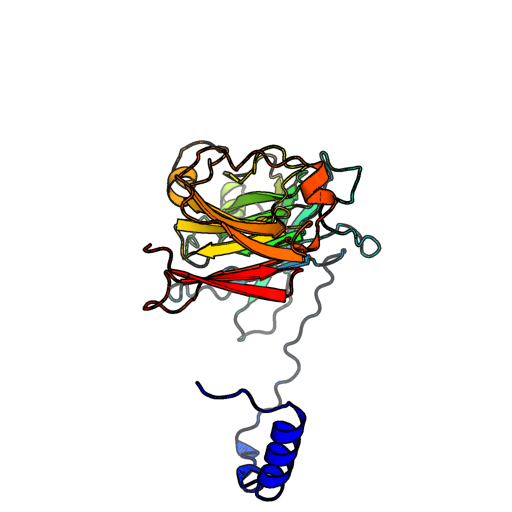.507 12.268 5.838 1.00 66.69 77 THR A N 1
ATOM 608 C CA . THR A 1 77 ? 17.559 13.015 7.105 1.00 66.69 77 THR A CA 1
ATOM 609 C C . THR A 1 77 ? 16.178 13.306 7.677 1.00 66.69 77 THR A C 1
ATOM 611 O O . THR A 1 77 ? 16.072 13.723 8.826 1.00 66.69 77 THR A O 1
ATOM 614 N N . GLU A 1 78 ? 15.128 13.113 6.883 1.00 63.75 78 GLU A N 1
ATOM 615 C CA . GLU A 1 78 ? 13.751 13.366 7.286 1.00 63.75 78 GLU A CA 1
ATOM 616 C C . GLU A 1 78 ? 13.053 12.076 7.707 1.00 63.75 78 GLU A C 1
ATOM 618 O O . GLU A 1 78 ? 12.991 11.098 6.958 1.00 63.75 78 GLU A O 1
ATOM 623 N N . HIS A 1 79 ? 12.504 12.106 8.918 1.00 63.53 79 HIS A N 1
ATOM 624 C CA . HIS A 1 79 ? 11.719 11.031 9.507 1.00 63.53 79 HIS A CA 1
ATOM 625 C C . HIS A 1 79 ? 10.613 11.668 10.349 1.00 63.53 79 HIS A C 1
ATOM 627 O O . HIS A 1 79 ? 10.787 11.888 11.546 1.00 63.53 79 HIS A O 1
ATOM 633 N N . HIS A 1 80 ? 9.496 12.011 9.716 1.00 65.44 80 HIS A N 1
ATOM 634 C CA . HIS A 1 80 ? 8.350 12.605 10.404 1.00 65.44 80 HIS A CA 1
ATOM 635 C C . HIS A 1 80 ? 7.273 11.544 10.630 1.00 65.44 80 HIS A C 1
ATOM 637 O O . HIS A 1 80 ? 7.128 10.613 9.832 1.00 65.44 80 HIS A O 1
ATOM 643 N N . LEU A 1 81 ? 6.524 11.639 11.732 1.00 60.62 81 LEU A N 1
ATOM 644 C CA . LEU A 1 81 ? 5.372 10.762 11.908 1.00 60.62 81 LEU A CA 1
ATOM 645 C C . LEU A 1 81 ? 4.245 11.214 10.969 1.00 60.62 81 LEU A C 1
ATOM 647 O O . LEU A 1 81 ? 4.177 12.359 10.515 1.00 60.62 81 LEU A O 1
ATOM 651 N N . LEU A 1 82 ? 3.337 10.286 10.668 1.00 64.56 82 LEU A N 1
ATOM 652 C CA . LEU A 1 82 ? 2.131 10.555 9.887 1.00 64.56 82 LEU A CA 1
ATOM 653 C C . LEU A 1 82 ? 1.422 11.829 10.374 1.00 64.56 82 LEU A C 1
ATOM 655 O O . LEU A 1 82 ? 1.043 11.918 11.545 1.00 64.56 82 LEU A O 1
ATOM 659 N N . CYS A 1 83 ? 1.167 12.753 9.445 1.00 61.00 83 CYS A N 1
ATOM 660 C CA . CYS A 1 83 ? 0.437 14.005 9.666 1.00 61.00 83 CYS A CA 1
ATOM 661 C C . CYS A 1 83 ? 1.126 15.046 10.576 1.00 61.00 83 CYS A C 1
ATOM 663 O O . CYS A 1 83 ? 0.439 15.944 11.056 1.00 61.00 83 CYS A O 1
ATOM 665 N N . GLU A 1 84 ? 2.442 14.953 10.812 1.00 59.53 84 GLU A N 1
ATOM 666 C CA . GLU A 1 84 ? 3.208 15.982 11.548 1.00 59.53 84 GLU A CA 1
ATOM 667 C C . GLU A 1 84 ? 3.801 17.085 10.655 1.00 59.53 84 GLU A C 1
ATOM 669 O O . GLU A 1 84 ? 4.141 18.157 11.153 1.00 59.53 84 GLU A O 1
ATOM 674 N N . ASP A 1 85 ? 3.899 16.860 9.342 1.00 54.84 85 ASP A N 1
ATOM 675 C CA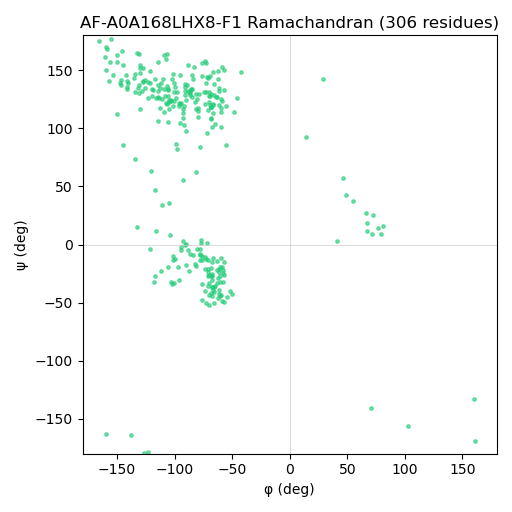 . ASP A 1 85 ? 4.433 17.858 8.412 1.00 54.84 85 ASP A CA 1
ATOM 676 C C . ASP A 1 85 ? 3.439 19.012 8.208 1.00 54.84 85 ASP A C 1
ATOM 678 O O . ASP A 1 85 ? 2.269 18.784 7.911 1.00 54.84 85 ASP A O 1
ATOM 682 N N . LEU A 1 86 ? 3.909 20.260 8.316 1.00 52.25 86 LEU A N 1
ATOM 683 C CA . LEU A 1 86 ? 3.133 21.467 7.989 1.00 52.25 86 LEU A CA 1
ATOM 684 C C . LEU A 1 86 ? 3.119 21.769 6.473 1.00 52.25 86 LEU A C 1
ATOM 686 O O . LEU A 1 86 ? 2.203 22.437 5.995 1.00 52.25 86 LEU A O 1
ATOM 690 N N . ASP A 1 87 ? 4.059 21.203 5.703 1.00 53.81 87 ASP A N 1
ATOM 691 C CA . ASP A 1 87 ? 4.182 21.357 4.241 1.00 53.81 87 ASP A CA 1
ATOM 692 C C . ASP A 1 87 ? 3.446 20.231 3.484 1.00 53.81 87 ASP A C 1
ATOM 694 O O . ASP A 1 87 ? 4.015 19.469 2.698 1.00 53.81 87 ASP A O 1
ATOM 698 N N . VAL A 1 88 ? 2.151 20.081 3.779 1.00 58.22 88 VAL A N 1
ATOM 699 C CA . VAL A 1 88 ? 1.309 18.945 3.346 1.00 58.22 88 VAL A CA 1
ATOM 700 C C . VAL A 1 88 ? 0.945 18.990 1.855 1.00 58.22 88 VAL A C 1
ATOM 702 O O . VAL A 1 88 ? 0.588 17.966 1.272 1.00 58.22 88 VAL A O 1
ATOM 705 N N . GLU A 1 89 ? 1.008 20.159 1.217 1.00 58.19 89 GLU A N 1
ATOM 706 C CA . GLU A 1 89 ? 0.474 20.353 -0.133 1.00 58.19 89 GLU A CA 1
ATOM 707 C C . GLU A 1 89 ? 1.577 20.384 -1.196 1.00 58.19 89 GLU A C 1
ATOM 709 O O . GLU A 1 89 ? 2.492 21.202 -1.159 1.00 58.19 89 GLU A O 1
ATOM 714 N N . ASN A 1 90 ? 1.443 19.509 -2.197 1.00 65.56 90 ASN A N 1
ATOM 715 C CA . ASN A 1 90 ? 2.237 19.496 -3.429 1.00 65.56 90 ASN A CA 1
ATOM 716 C C . ASN A 1 90 ? 3.733 19.180 -3.267 1.00 65.56 90 ASN A C 1
ATOM 718 O O . ASN A 1 90 ? 4.556 19.580 -4.098 1.00 65.56 90 ASN A O 1
ATOM 722 N N . ARG A 1 91 ? 4.112 18.431 -2.225 1.00 82.75 91 ARG A N 1
ATOM 723 C CA . ARG A 1 91 ? 5.496 17.977 -2.067 1.00 82.75 91 ARG A CA 1
ATOM 724 C C . ARG A 1 91 ? 5.848 16.958 -3.155 1.00 82.75 91 ARG A C 1
ATOM 726 O O . ARG A 1 91 ? 5.271 15.872 -3.228 1.00 82.75 91 ARG A O 1
ATOM 733 N N . LEU A 1 92 ? 6.837 17.322 -3.973 1.00 89.88 92 LEU A N 1
ATOM 734 C CA . LEU A 1 92 ? 7.351 16.491 -5.058 1.00 89.88 92 LEU A CA 1
ATOM 735 C C . LEU A 1 92 ? 8.083 15.266 -4.512 1.00 89.88 92 LEU A C 1
ATOM 737 O O . LEU A 1 92 ? 8.987 15.382 -3.680 1.00 89.88 92 LEU A O 1
ATOM 741 N N . ASN A 1 93 ? 7.716 14.097 -5.020 1.00 92.19 93 ASN A N 1
ATOM 742 C CA . ASN A 1 93 ? 8.315 12.830 -4.638 1.00 92.19 93 ASN A CA 1
ATOM 743 C C . ASN A 1 93 ? 8.166 11.787 -5.762 1.00 92.19 93 ASN A C 1
ATOM 745 O O . ASN A 1 93 ? 7.594 12.069 -6.822 1.00 92.19 93 ASN A O 1
ATOM 749 N N . ALA A 1 94 ? 8.733 10.597 -5.566 1.00 94.75 94 ALA A N 1
ATOM 750 C CA . ALA A 1 94 ? 8.701 9.535 -6.554 1.00 94.75 94 ALA A CA 1
ATOM 751 C C . ALA A 1 94 ? 8.538 8.141 -5.939 1.00 94.75 94 ALA A C 1
ATOM 753 O O . ALA A 1 94 ? 9.125 7.816 -4.909 1.00 94.75 94 ALA A O 1
ATOM 754 N N . ILE A 1 95 ? 7.823 7.280 -6.663 1.00 97.19 95 ILE A N 1
ATOM 755 C CA . ILE A 1 95 ? 7.845 5.829 -6.464 1.00 97.19 95 ILE A CA 1
ATOM 756 C C . ILE A 1 95 ? 8.734 5.229 -7.554 1.00 97.19 95 ILE A C 1
ATOM 758 O O . ILE A 1 95 ? 8.464 5.375 -8.749 1.00 97.19 95 ILE A O 1
ATOM 762 N N . GLN A 1 96 ? 9.809 4.564 -7.147 1.00 97.31 96 GLN A N 1
ATOM 763 C CA . GLN A 1 96 ? 10.776 3.927 -8.033 1.00 97.31 96 GLN A CA 1
ATOM 764 C C . GLN A 1 96 ? 10.382 2.477 -8.297 1.00 97.31 96 GLN A C 1
ATOM 766 O O . GLN A 1 96 ? 10.055 1.739 -7.373 1.00 97.31 96 GLN A O 1
ATOM 771 N N . ILE A 1 97 ? 10.463 2.051 -9.552 1.00 97.56 97 ILE A N 1
ATOM 772 C CA . ILE A 1 97 ? 10.229 0.678 -9.990 1.00 97.56 97 ILE A CA 1
ATOM 773 C C . ILE A 1 97 ? 11.548 0.119 -10.518 1.00 97.56 97 ILE A C 1
ATOM 775 O O . ILE A 1 97 ? 12.015 0.458 -11.611 1.00 97.56 97 ILE A O 1
ATOM 779 N N . TRP A 1 98 ? 12.145 -0.756 -9.723 1.00 96.44 98 TRP A N 1
ATOM 780 C CA . TRP A 1 98 ? 13.395 -1.434 -10.017 1.00 96.44 98 TRP A CA 1
ATOM 781 C C . TRP A 1 98 ? 13.121 -2.754 -10.718 1.00 96.44 98 TRP A C 1
ATOM 783 O O . TRP A 1 98 ? 12.290 -3.549 -10.285 1.00 96.44 98 TRP A O 1
ATOM 793 N N . LYS A 1 99 ? 13.834 -2.990 -11.813 1.00 94.12 99 LYS A N 1
ATOM 794 C CA . LYS A 1 99 ? 13.805 -4.240 -12.557 1.00 94.12 99 LYS A CA 1
ATOM 795 C C . LYS A 1 99 ? 14.876 -5.183 -12.026 1.00 94.12 99 LYS A C 1
ATOM 797 O O . LYS A 1 99 ? 16.054 -4.840 -11.958 1.00 94.12 99 LYS A O 1
ATOM 802 N N . CYS A 1 100 ? 14.449 -6.395 -11.711 1.00 91.12 100 CYS A N 1
ATOM 803 C CA . CYS A 1 100 ? 15.266 -7.512 -11.257 1.00 91.12 100 CYS A CA 1
ATOM 804 C C . CYS A 1 100 ? 15.077 -8.724 -12.189 1.00 91.12 100 CYS A C 1
ATOM 806 O O . CYS A 1 100 ? 14.322 -8.656 -13.163 1.00 91.12 100 CYS A O 1
ATOM 808 N N . LYS A 1 101 ? 15.736 -9.856 -11.906 1.00 85.94 101 LYS A N 1
ATOM 809 C CA . LYS A 1 101 ? 15.541 -11.117 -12.645 1.00 85.94 101 LYS A CA 1
ATOM 810 C C . LYS A 1 101 ? 15.287 -12.305 -11.716 1.00 85.94 101 LYS A C 1
ATOM 812 O O . LYS A 1 101 ? 15.759 -12.342 -10.587 1.00 85.94 101 LYS A O 1
ATOM 817 N N . SER A 1 102 ? 14.553 -13.293 -12.220 1.00 73.12 102 SER A N 1
ATOM 818 C CA . SER A 1 102 ? 14.283 -14.567 -11.547 1.00 73.12 102 SER A CA 1
ATOM 819 C C . SER A 1 102 ? 15.543 -15.454 -11.520 1.00 73.12 102 SER A C 1
ATOM 821 O O . SER A 1 102 ? 15.852 -16.094 -12.521 1.00 73.12 102 SE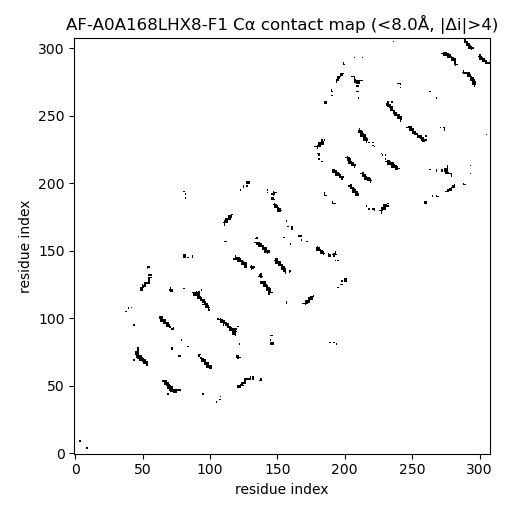R A O 1
ATOM 823 N N . LEU A 1 103 ? 16.291 -15.398 -10.405 1.00 64.44 103 LEU A N 1
ATOM 824 C CA . LEU A 1 103 ? 17.259 -16.354 -9.800 1.00 64.44 103 LEU A CA 1
ATOM 825 C C . LEU A 1 103 ? 18.272 -17.144 -10.670 1.00 64.44 103 LEU A C 1
ATOM 827 O O . LEU A 1 103 ? 19.033 -17.942 -10.136 1.00 64.44 103 LEU A O 1
ATOM 831 N N . THR A 1 104 ? 18.346 -16.938 -11.982 1.00 58.03 104 THR A N 1
ATOM 832 C CA . THR A 1 104 ? 19.049 -17.858 -12.906 1.00 58.03 104 THR A CA 1
ATOM 833 C C . THR A 1 104 ? 20.177 -17.212 -13.707 1.00 58.03 104 THR A C 1
ATOM 835 O O . THR A 1 104 ? 20.896 -17.896 -14.428 1.00 58.03 104 THR A O 1
ATOM 838 N N . SER A 1 105 ? 20.386 -15.904 -13.571 1.00 60.06 105 SER A N 1
ATOM 839 C CA . SER A 1 105 ? 21.469 -15.189 -14.250 1.00 60.06 105 SER A CA 1
ATOM 840 C C . SER A 1 105 ? 22.053 -14.135 -13.327 1.00 60.06 105 SER A C 1
ATOM 842 O O . SER A 1 105 ? 21.275 -13.426 -12.685 1.00 60.06 105 SER A O 1
ATOM 844 N N . SER A 1 106 ? 23.377 -13.961 -13.338 1.00 70.12 106 SER A N 1
ATOM 845 C CA . SER A 1 106 ? 24.012 -12.740 -12.836 1.00 70.12 106 SER A CA 1
ATOM 846 C C . SER A 1 106 ? 23.285 -11.536 -13.439 1.00 70.12 106 SER A C 1
ATOM 848 O O . SER A 1 106 ? 23.269 -11.359 -14.662 1.00 70.12 106 SER A O 1
ATOM 850 N N . PHE A 1 107 ? 22.613 -10.751 -12.607 1.00 80.88 107 PHE A N 1
ATOM 851 C CA . PHE A 1 107 ? 21.894 -9.564 -13.044 1.00 80.88 107 PHE A CA 1
ATOM 852 C C . PHE A 1 107 ? 22.289 -8.401 -12.153 1.00 80.88 107 PHE A C 1
ATOM 854 O O . PHE A 1 107 ? 22.680 -8.605 -11.016 1.00 80.88 107 PHE A O 1
ATOM 861 N N . THR A 1 108 ? 22.170 -7.187 -12.665 1.00 85.62 108 THR A N 1
ATOM 862 C CA . THR A 1 108 ? 22.280 -5.981 -11.848 1.00 85.62 108 THR A CA 1
ATOM 863 C C . THR A 1 108 ? 20.891 -5.361 -11.808 1.00 85.62 108 THR A C 1
ATOM 865 O O . THR A 1 108 ? 20.315 -5.169 -12.884 1.00 85.62 108 THR A O 1
ATOM 868 N N . PRO A 1 109 ? 20.305 -5.098 -10.625 1.00 91.12 109 PRO A N 1
ATOM 869 C CA . PRO A 1 109 ? 19.051 -4.367 -10.546 1.00 91.12 109 PRO A CA 1
ATOM 870 C C . PRO A 1 109 ? 19.186 -3.004 -11.228 1.00 91.12 109 PRO A C 1
ATOM 872 O O . PRO A 1 109 ? 20.150 -2.280 -10.984 1.00 91.12 109 PRO A O 1
ATOM 875 N N . THR A 1 110 ? 18.222 -2.644 -12.068 1.00 93.25 110 THR A N 1
ATOM 876 C CA . THR A 1 110 ? 18.217 -1.355 -12.776 1.00 93.25 110 THR A CA 1
ATOM 877 C C . THR A 1 110 ? 16.938 -0.601 -12.476 1.00 93.25 110 THR A C 1
ATOM 879 O O . THR A 1 110 ? 15.859 -1.195 -12.469 1.00 93.25 110 THR A O 1
ATOM 882 N N . LEU A 1 111 ? 17.031 0.710 -12.289 1.00 94.94 111 LEU A N 1
ATOM 883 C CA . LEU A 1 111 ? 15.859 1.570 -12.190 1.00 94.94 111 LEU A CA 1
ATOM 884 C C . LEU A 1 111 ? 15.162 1.634 -13.558 1.00 94.94 111 LEU A C 1
ATOM 886 O O . LEU A 1 111 ? 15.697 2.211 -14.495 1.00 94.94 111 LEU A O 1
ATOM 890 N N . ASP A 1 112 ? 13.994 1.001 -13.695 1.00 95.81 112 ASP A N 1
ATOM 891 C CA . ASP A 1 112 ? 13.310 0.843 -14.990 1.00 95.81 112 ASP A CA 1
ATOM 892 C C . ASP A 1 112 ? 12.253 1.934 -15.208 1.00 95.81 112 ASP A C 1
ATOM 894 O O . ASP A 1 112 ? 11.985 2.347 -16.338 1.00 95.81 112 ASP A O 1
ATOM 898 N N . MET A 1 113 ? 11.645 2.416 -14.120 1.00 97.12 113 MET A N 1
ATOM 899 C CA . MET A 1 113 ? 10.629 3.464 -14.148 1.00 97.12 113 MET A CA 1
ATOM 900 C C . MET A 1 113 ? 10.582 4.240 -12.826 1.00 97.12 113 MET A C 1
ATOM 902 O O . MET A 1 113 ? 10.730 3.662 -11.757 1.00 97.12 113 MET A O 1
ATOM 906 N N . CYS A 1 114 ? 10.295 5.535 -12.900 1.00 96.94 114 CYS A N 1
ATOM 907 C CA . CYS A 1 114 ? 9.946 6.409 -11.788 1.00 96.94 114 CYS A CA 1
ATOM 908 C C . CYS A 1 114 ? 8.553 6.993 -12.018 1.00 96.94 114 CYS A C 1
ATOM 910 O O . CYS A 1 114 ? 8.286 7.599 -13.059 1.00 96.94 114 CYS A O 1
ATOM 912 N N . ILE A 1 115 ? 7.678 6.849 -11.030 1.00 96.94 115 ILE A N 1
ATOM 913 C CA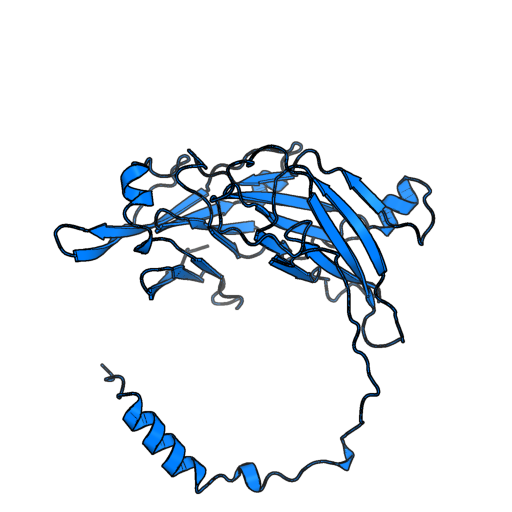 . ILE A 1 115 ? 6.375 7.508 -10.984 1.00 96.94 115 ILE A CA 1
ATOM 914 C C . ILE A 1 115 ? 6.555 8.784 -10.165 1.00 96.94 115 ILE A C 1
ATOM 916 O O . ILE A 1 115 ? 6.698 8.718 -8.950 1.00 96.94 115 ILE A O 1
ATOM 920 N N . LEU A 1 116 ? 6.591 9.929 -10.838 1.00 96.12 116 LEU A N 1
ATOM 921 C CA . LEU A 1 116 ? 6.762 11.252 -10.242 1.00 96.12 116 LEU A CA 1
ATOM 922 C C . LEU A 1 116 ? 5.401 11.805 -9.822 1.00 96.12 116 LEU A C 1
ATOM 924 O O . LEU A 1 116 ? 4.478 11.823 -10.638 1.00 96.12 116 LEU A O 1
ATOM 928 N N . HIS A 1 117 ? 5.279 12.289 -8.593 1.00 94.19 117 HIS A N 1
ATOM 929 C CA . HIS A 1 117 ? 4.024 12.813 -8.063 1.00 94.19 117 HIS A CA 1
ATOM 930 C C . HIS A 1 117 ? 4.242 13.980 -7.097 1.00 94.19 117 HIS A C 1
ATOM 932 O O . HIS A 1 117 ? 5.354 14.226 -6.639 1.00 94.19 117 HIS A O 1
ATOM 938 N N . ASP A 1 118 ? 3.160 14.683 -6.784 1.00 92.38 118 ASP A N 1
ATOM 939 C CA . ASP A 1 118 ? 3.085 15.794 -5.831 1.00 92.38 118 ASP A CA 1
ATOM 940 C C . ASP A 1 118 ? 2.183 15.472 -4.619 1.00 92.38 118 ASP A C 1
ATOM 942 O O . ASP A 1 118 ? 1.886 16.336 -3.801 1.00 92.38 118 ASP A O 1
ATOM 946 N N . PHE A 1 119 ? 1.785 14.205 -4.453 1.00 90.75 119 PHE A N 1
ATOM 947 C CA . PHE A 1 119 ? 0.893 13.751 -3.371 1.00 90.75 119 PHE A CA 1
ATOM 948 C C . PHE A 1 119 ? 1.509 13.710 -1.963 1.00 90.75 119 PHE A C 1
ATOM 950 O O . PHE A 1 119 ? 0.826 13.308 -1.022 1.00 90.75 119 PHE A O 1
ATOM 957 N N . GLY A 1 120 ? 2.777 14.096 -1.803 1.00 89.81 120 GLY A N 1
ATOM 958 C CA . GLY A 1 120 ? 3.463 14.071 -0.515 1.00 89.81 120 GLY A CA 1
ATOM 959 C C . GLY A 1 120 ? 4.421 12.900 -0.332 1.00 89.81 120 GLY A C 1
ATOM 960 O O . GLY A 1 120 ? 4.960 12.336 -1.286 1.00 89.81 120 GLY A O 1
ATOM 961 N N . VAL A 1 121 ? 4.686 12.556 0.924 1.00 90.62 121 VAL A N 1
ATOM 962 C CA . VAL A 1 121 ? 5.594 11.460 1.279 1.00 90.62 121 VAL A CA 1
ATOM 963 C C . VAL A 1 121 ? 4.843 10.139 1.275 1.00 90.62 121 VAL A C 1
ATOM 965 O O . VAL A 1 121 ? 3.763 10.048 1.849 1.00 90.62 121 VAL A O 1
ATOM 968 N N . VAL A 1 122 ? 5.424 9.114 0.651 1.00 92.75 122 VAL A N 1
ATOM 969 C CA . VAL A 1 122 ? 4.910 7.742 0.712 1.00 92.75 122 VAL A CA 1
ATOM 970 C C . VAL A 1 122 ? 5.210 7.168 2.092 1.00 92.75 122 VAL A C 1
ATOM 972 O O . VAL A 1 122 ? 6.370 7.061 2.473 1.00 92.75 122 VAL A O 1
ATOM 975 N N . VAL A 1 123 ? 4.179 6.763 2.825 1.00 92.00 123 VAL A N 1
ATOM 976 C CA . VAL A 1 123 ? 4.338 6.178 4.167 1.00 92.00 123 VAL A CA 1
ATOM 977 C C . VAL A 1 123 ? 4.242 4.657 4.124 1.00 92.00 123 VAL A C 1
ATOM 979 O O . VAL A 1 123 ? 4.891 3.967 4.902 1.00 92.00 123 VAL A O 1
ATOM 982 N N . ASP A 1 124 ? 3.426 4.131 3.215 1.00 93.62 124 ASP A N 1
ATOM 983 C CA . ASP A 1 124 ? 3.278 2.701 2.959 1.00 93.62 124 ASP A CA 1
ATOM 984 C C . ASP A 1 124 ? 2.680 2.527 1.554 1.00 93.62 124 ASP A C 1
ATOM 986 O O . ASP A 1 124 ? 1.905 3.369 1.096 1.00 93.62 124 ASP A O 1
ATOM 990 N N . PHE A 1 125 ? 2.990 1.437 0.860 1.00 96.19 125 PHE A N 1
ATOM 991 C CA . PHE A 1 125 ? 2.236 1.018 -0.318 1.00 96.19 125 PHE A CA 1
ATOM 992 C C . PHE A 1 125 ? 2.165 -0.501 -0.398 1.00 96.19 125 PHE A C 1
ATOM 994 O O . PHE A 1 125 ? 3.044 -1.202 0.095 1.00 96.19 125 PHE A O 1
ATOM 1001 N N . LYS A 1 126 ? 1.126 -1.016 -1.057 1.00 95.69 126 LYS A N 1
ATOM 1002 C CA . LYS A 1 126 ? 0.954 -2.451 -1.297 1.00 95.69 126 LYS A CA 1
ATOM 1003 C C . LYS A 1 126 ? 0.384 -2.703 -2.681 1.00 95.69 126 LYS A C 1
ATOM 1005 O O . LYS A 1 126 ? -0.614 -2.080 -3.073 1.00 95.69 126 LYS A O 1
ATOM 1010 N N . TRP A 1 127 ? 0.967 -3.650 -3.404 1.00 95.31 127 TRP A N 1
ATOM 1011 C CA . TRP A 1 127 ? 0.394 -4.131 -4.654 1.00 95.31 127 TRP A CA 1
ATOM 1012 C C . TRP A 1 127 ? -0.873 -4.951 -4.398 1.00 95.31 127 TRP A C 1
ATOM 1014 O O . TRP A 1 127 ? -0.971 -5.719 -3.442 1.00 95.31 127 TRP A O 1
ATOM 1024 N N . CYS A 1 128 ? -1.858 -4.811 -5.283 1.00 92.06 128 CYS A N 1
ATOM 1025 C CA . CYS A 1 128 ? -3.011 -5.700 -5.303 1.00 92.06 128 CYS A CA 1
ATOM 1026 C C . CYS A 1 128 ? -2.556 -7.112 -5.704 1.00 92.06 128 CYS A C 1
ATOM 1028 O O . CYS A 1 128 ? -2.010 -7.304 -6.791 1.00 92.06 128 CYS A O 1
ATOM 1030 N N . LEU A 1 129 ? -2.791 -8.096 -4.830 1.00 78.56 129 LEU A N 1
ATOM 1031 C CA . LEU A 1 129 ? -2.264 -9.463 -4.965 1.00 78.56 129 LEU A CA 1
ATOM 1032 C C . LEU A 1 129 ? -2.855 -10.246 -6.143 1.00 78.56 129 LEU A C 1
ATOM 1034 O O . LEU A 1 129 ? -2.235 -11.180 -6.653 1.00 78.56 129 LEU A O 1
ATOM 1038 N N . PHE A 1 130 ? -4.060 -9.889 -6.578 1.00 73.00 130 PHE A N 1
ATOM 1039 C CA . PHE A 1 130 ? -4.706 -10.555 -7.699 1.00 73.00 130 PHE A CA 1
ATOM 1040 C C . PHE A 1 130 ? -4.264 -9.916 -9.005 1.00 73.00 130 PHE A C 1
ATOM 1042 O O . PHE A 1 130 ? -4.305 -8.699 -9.186 1.00 73.00 130 PHE A O 1
ATOM 1049 N N . SER A 1 131 ? -3.815 -10.773 -9.916 1.00 61.09 131 SER A N 1
ATOM 1050 C CA . SER A 1 131 ? -3.059 -10.360 -11.084 1.00 61.09 131 SER A CA 1
ATOM 1051 C C . SER A 1 131 ? -3.878 -9.496 -12.048 1.00 61.09 131 SER A C 1
ATOM 1053 O O . SER A 1 131 ? -4.688 -9.985 -12.830 1.00 61.09 131 SER A O 1
ATOM 1055 N N . VAL A 1 132 ? -3.602 -8.192 -12.020 1.00 78.50 132 VAL A N 1
ATOM 1056 C CA . VAL A 1 132 ? -3.859 -7.250 -13.126 1.00 78.50 132 VAL A CA 1
ATOM 1057 C C . VAL A 1 132 ? -2.638 -7.179 -14.062 1.00 78.50 132 VAL A C 1
ATOM 1059 O O . VAL A 1 132 ? -2.627 -6.441 -15.047 1.00 78.50 132 VAL A O 1
ATOM 1062 N N . TYR A 1 133 ? -1.594 -7.950 -13.748 1.00 87.00 133 TYR A N 1
ATOM 1063 C CA . TYR A 1 133 ? -0.352 -8.010 -14.499 1.00 87.00 133 TYR A CA 1
ATOM 1064 C C . TYR A 1 133 ? -0.616 -8.614 -15.884 1.00 87.00 133 TYR A C 1
ATOM 1066 O O . TYR A 1 133 ? -0.945 -9.791 -16.021 1.00 87.00 133 TYR A O 1
ATOM 1074 N N . ASP A 1 134 ? -0.463 -7.801 -16.924 1.00 88.69 134 ASP A N 1
ATOM 1075 C CA . ASP A 1 134 ? -0.654 -8.204 -18.316 1.00 88.69 134 ASP A CA 1
ATOM 1076 C C . ASP A 1 134 ? 0.461 -7.612 -19.203 1.00 88.69 134 ASP A C 1
ATOM 1078 O O . ASP A 1 134 ? 1.521 -7.203 -18.725 1.00 88.69 134 ASP A O 1
ATOM 1082 N N . ASN A 1 135 ? 0.276 -7.592 -20.524 1.00 88.75 135 ASN A N 1
ATOM 1083 C CA . ASN A 1 135 ? 1.252 -7.001 -21.449 1.00 88.75 135 ASN A CA 1
ATOM 1084 C C . ASN A 1 135 ? 1.272 -5.460 -21.435 1.00 88.75 135 ASN A C 1
ATOM 1086 O O . ASN A 1 135 ? 2.169 -4.865 -22.025 1.00 88.75 135 ASN A O 1
ATOM 1090 N N . LYS A 1 136 ? 0.299 -4.813 -20.790 1.00 93.12 136 LYS A N 1
ATOM 1091 C CA . LYS A 1 136 ? 0.089 -3.358 -20.723 1.00 93.12 136 LYS A CA 1
ATOM 1092 C C . LYS A 1 136 ? 0.200 -2.787 -19.305 1.00 93.12 136 LYS A C 1
ATOM 1094 O O . LYS A 1 136 ? 0.545 -1.616 -19.178 1.00 93.12 136 LYS A O 1
ATOM 1099 N N . LYS A 1 137 ? -0.078 -3.566 -18.258 1.00 93.50 137 LYS A N 1
ATOM 1100 C CA . LYS A 1 137 ? -0.115 -3.157 -16.843 1.00 93.50 137 LYS A CA 1
ATOM 1101 C C . LYS A 1 137 ? 0.792 -4.040 -15.985 1.00 93.50 137 LYS A C 1
ATOM 1103 O O . LYS A 1 137 ? 0.784 -5.259 -16.145 1.00 93.50 137 LYS A O 1
ATOM 1108 N N . LEU A 1 138 ? 1.581 -3.422 -15.107 1.00 93.75 138 LEU A N 1
ATOM 1109 C CA . LEU A 1 138 ? 2.300 -4.114 -14.033 1.00 93.75 138 LEU A CA 1
ATOM 1110 C C . LEU A 1 138 ? 1.329 -4.527 -12.928 1.00 93.75 138 LEU A C 1
ATOM 1112 O O . LEU A 1 138 ? 1.421 -5.625 -12.405 1.00 93.75 138 LEU A O 1
ATOM 1116 N N . GLY A 1 139 ? 0.368 -3.674 -12.594 1.00 93.88 139 GLY A N 1
ATOM 1117 C CA . GLY A 1 139 ? -0.601 -3.986 -11.555 1.00 93.88 139 GLY A CA 1
ATOM 1118 C C . GLY A 1 139 ? -1.294 -2.747 -11.025 1.00 93.88 139 GLY A C 1
ATOM 1119 O O . GLY A 1 139 ? -1.179 -1.658 -11.594 1.00 93.88 139 GLY A O 1
ATOM 1120 N N . ILE A 1 140 ? -2.012 -2.936 -9.924 1.00 94.62 140 ILE A N 1
ATOM 1121 C CA . ILE A 1 140 ? -2.639 -1.858 -9.167 1.00 94.62 140 ILE A CA 1
ATOM 1122 C C . ILE A 1 140 ? -1.849 -1.682 -7.878 1.00 94.62 140 ILE A C 1
ATOM 1124 O O . ILE A 1 140 ? -1.716 -2.629 -7.106 1.00 94.62 140 ILE A O 1
ATOM 1128 N N . LEU A 1 141 ? -1.326 -0.481 -7.666 1.00 96.06 141 LEU A N 1
ATOM 1129 C CA . LEU A 1 141 ? -0.574 -0.108 -6.477 1.00 96.06 141 LEU A CA 1
ATOM 1130 C C . LEU A 1 141 ? -1.441 0.810 -5.619 1.00 96.06 141 LEU A C 1
ATOM 1132 O O . LEU A 1 141 ? -1.842 1.866 -6.101 1.00 96.06 141 LEU A O 1
ATOM 1136 N N . ALA A 1 142 ? -1.729 0.424 -4.378 1.00 96.44 142 ALA A N 1
ATOM 1137 C CA . ALA A 1 142 ? -2.319 1.323 -3.388 1.00 96.44 142 ALA A CA 1
ATOM 1138 C C . ALA A 1 142 ? -1.191 1.941 -2.560 1.00 96.44 142 ALA A C 1
ATOM 1140 O O . ALA A 1 142 ? -0.430 1.198 -1.946 1.00 96.44 142 ALA A O 1
ATOM 1141 N N . ALA A 1 143 ? -1.082 3.267 -2.549 1.00 96.50 143 ALA A N 1
ATOM 1142 C CA . ALA A 1 143 ? -0.090 4.011 -1.783 1.00 96.50 143 ALA A CA 1
ATOM 1143 C C . ALA A 1 143 ? -0.773 4.950 -0.789 1.00 96.50 143 ALA A C 1
ATOM 1145 O O . ALA A 1 143 ? -1.718 5.653 -1.138 1.00 96.50 143 ALA A O 1
ATOM 1146 N N . MET A 1 144 ? -0.290 4.947 0.447 1.00 94.75 144 MET A N 1
ATOM 1147 C CA . MET A 1 144 ? -0.706 5.839 1.519 1.00 94.75 144 MET A CA 1
ATOM 1148 C C . MET A 1 144 ? 0.314 6.957 1.666 1.00 94.75 144 MET A C 1
ATOM 1150 O O . MET A 1 144 ? 1.518 6.697 1.756 1.00 94.75 144 MET A O 1
ATOM 1154 N N . PHE A 1 145 ? -0.178 8.189 1.721 1.00 92.19 145 PHE A N 1
ATOM 1155 C CA . PHE A 1 145 ? 0.660 9.377 1.839 1.00 92.19 145 PHE A CA 1
ATOM 1156 C C . PHE A 1 145 ? 0.587 9.993 3.240 1.00 92.19 145 PHE A C 1
ATOM 1158 O O . PHE A 1 145 ? -0.316 9.696 4.024 1.00 92.19 145 PHE A O 1
ATOM 1165 N N . ASN A 1 146 ? 1.537 10.873 3.563 1.00 87.25 146 ASN A N 1
ATOM 1166 C CA . ASN A 1 146 ? 1.619 11.576 4.852 1.00 87.25 146 ASN A CA 1
ATOM 1167 C C . ASN A 1 146 ? 0.384 12.434 5.187 1.00 87.25 146 ASN A C 1
ATOM 1169 O O . ASN A 1 146 ? 0.134 12.716 6.359 1.00 87.25 146 ASN A O 1
ATOM 1173 N N . ASN A 1 147 ? -0.423 12.782 4.184 1.00 84.88 147 ASN A N 1
ATOM 1174 C CA . ASN A 1 147 ? -1.719 13.445 4.343 1.00 84.88 147 ASN A CA 1
ATOM 1175 C C . ASN A 1 147 ? -2.867 12.505 4.788 1.00 84.88 147 ASN A C 1
ATOM 1177 O O . ASN A 1 147 ? -4.007 12.955 4.904 1.00 84.88 147 ASN A O 1
ATOM 1181 N N . GLY A 1 148 ? -2.598 11.213 5.015 1.00 87.25 148 GLY A N 1
ATOM 1182 C CA . GLY A 1 148 ? -3.596 10.245 5.478 1.00 87.25 148 GLY A CA 1
ATOM 1183 C C . GLY A 1 148 ? -4.570 9.761 4.401 1.00 87.25 148 GLY A C 1
ATOM 1184 O O . GLY A 1 148 ? -5.602 9.181 4.741 1.00 87.25 148 GLY A O 1
ATOM 1185 N N . ILE A 1 149 ? -4.272 10.011 3.122 1.00 91.06 149 ILE A N 1
ATOM 1186 C CA . ILE A 1 149 ? -5.057 9.563 1.968 1.00 91.06 149 ILE A CA 1
ATOM 1187 C C . ILE A 1 149 ? -4.393 8.328 1.358 1.00 91.06 149 ILE A C 1
ATOM 1189 O O . ILE A 1 149 ? -3.170 8.275 1.206 1.00 91.06 149 ILE A O 1
ATOM 1193 N N . VAL A 1 150 ? -5.209 7.344 0.968 1.00 94.94 150 VAL A N 1
ATOM 1194 C CA . VAL A 1 150 ? -4.756 6.203 0.163 1.00 94.94 150 VAL A CA 1
ATOM 1195 C C . VAL A 1 150 ? -5.156 6.439 -1.285 1.00 94.94 150 VAL A C 1
ATOM 1197 O O . VAL A 1 150 ? -6.332 6.614 -1.593 1.00 94.94 150 VAL A O 1
ATOM 1200 N N . GLN A 1 151 ? -4.192 6.422 -2.194 1.00 94.75 151 GLN A N 1
ATOM 1201 C CA . GLN A 1 151 ? -4.435 6.567 -3.622 1.00 94.75 151 GLN A CA 1
ATOM 1202 C C . GLN A 1 151 ? -4.010 5.315 -4.376 1.00 94.75 151 GLN A C 1
ATOM 1204 O O . GLN A 1 151 ? -2.999 4.687 -4.065 1.00 94.75 151 GLN A O 1
ATOM 1209 N N . LEU A 1 152 ? -4.789 4.951 -5.390 1.00 95.38 152 LEU A N 1
ATOM 1210 C CA . LEU A 1 152 ? -4.514 3.793 -6.225 1.00 95.38 152 LEU A CA 1
ATOM 1211 C C . LEU A 1 152 ? -4.006 4.233 -7.595 1.00 95.38 152 LEU A C 1
ATOM 1213 O O . LEU A 1 152 ? -4.584 5.104 -8.250 1.00 95.38 152 LEU A O 1
ATOM 1217 N N . PHE A 1 153 ? -2.968 3.550 -8.064 1.00 94.44 153 PHE A N 1
ATOM 1218 C CA . PHE A 1 153 ? -2.349 3.749 -9.366 1.00 94.44 153 PHE A CA 1
ATOM 1219 C C . PHE A 1 153 ? -2.457 2.476 -10.194 1.00 94.44 153 PHE A C 1
ATOM 1221 O O . PHE A 1 153 ? -2.134 1.386 -9.729 1.00 94.44 153 PHE A O 1
ATOM 1228 N N . VAL A 1 154 ? -2.871 2.617 -11.453 1.00 93.69 154 VAL A N 1
ATOM 1229 C CA . VAL A 1 154 ? -2.754 1.541 -12.442 1.00 93.69 154 VAL A CA 1
ATOM 1230 C C . VAL A 1 154 ? -1.405 1.709 -13.120 1.00 93.69 154 VAL A C 1
ATOM 1232 O O . VAL A 1 154 ? -1.250 2.539 -14.016 1.00 93.69 154 VAL A O 1
ATOM 1235 N N . VAL A 1 155 ? -0.419 0.945 -12.662 1.00 95.75 155 VAL A N 1
ATOM 1236 C CA . VAL A 1 155 ? 0.961 1.102 -13.114 1.00 95.75 155 VAL A CA 1
ATOM 1237 C C . VAL A 1 155 ? 1.137 0.389 -14.458 1.00 95.75 155 VAL A C 1
ATOM 1239 O O . VAL A 1 155 ? 0.818 -0.801 -14.562 1.00 95.75 155 VAL A O 1
ATOM 1242 N N . PRO A 1 156 ? 1.613 1.073 -15.513 1.00 95.38 156 PRO A N 1
ATOM 1243 C CA . PRO A 1 156 ? 1.781 0.462 -16.823 1.00 95.38 156 PRO A CA 1
ATOM 1244 C C . PRO A 1 156 ? 3.013 -0.451 -16.880 1.00 95.38 156 PRO A C 1
ATOM 1246 O O . PRO A 1 156 ? 3.979 -0.271 -16.146 1.00 95.38 156 PRO A O 1
ATOM 1249 N N . GLN A 1 157 ? 3.009 -1.409 -17.809 1.00 94.06 157 GLN A N 1
ATOM 1250 C CA . GLN A 1 157 ? 4.209 -2.175 -18.162 1.00 94.06 157 GLN A CA 1
ATOM 1251 C C . GLN A 1 157 ? 5.267 -1.247 -18.777 1.00 94.06 157 GLN A C 1
ATOM 1253 O O . GLN A 1 157 ? 4.968 -0.609 -19.793 1.00 94.06 157 GLN A O 1
ATOM 1258 N N . PRO A 1 158 ? 6.516 -1.230 -18.269 1.00 94.62 158 PRO A N 1
ATOM 1259 C CA . PRO A 1 158 ? 7.590 -0.412 -18.830 1.00 94.62 158 PRO A CA 1
ATOM 1260 C C . PRO A 1 158 ? 7.790 -0.664 -20.332 1.00 94.62 158 PRO A C 1
ATOM 1262 O O . PRO A 1 158 ? 7.815 0.262 -21.141 1.00 94.62 158 PRO A O 1
ATOM 1265 N N . GLN A 1 159 ? 7.807 -1.936 -20.745 1.00 92.62 159 GLN A N 1
ATOM 1266 C CA . GLN A 1 159 ? 7.965 -2.311 -22.155 1.00 92.62 159 GLN A CA 1
ATOM 1267 C C . GLN A 1 159 ? 6.811 -1.822 -23.046 1.00 92.62 159 GLN A C 1
ATOM 1269 O O . GLN A 1 159 ? 7.031 -1.489 -24.210 1.00 92.62 159 GLN A O 1
ATOM 1274 N N . TYR A 1 160 ? 5.584 -1.767 -22.522 1.00 94.38 160 TYR A N 1
ATOM 1275 C CA . TYR A 1 160 ? 4.431 -1.250 -23.260 1.00 94.38 160 TYR A CA 1
ATOM 1276 C C . TYR A 1 160 ? 4.555 0.254 -23.509 1.00 94.38 160 TYR A C 1
ATOM 1278 O O . TYR A 1 160 ? 4.340 0.708 -24.632 1.00 94.38 160 TYR A O 1
ATOM 1286 N N . VAL A 1 161 ? 4.955 1.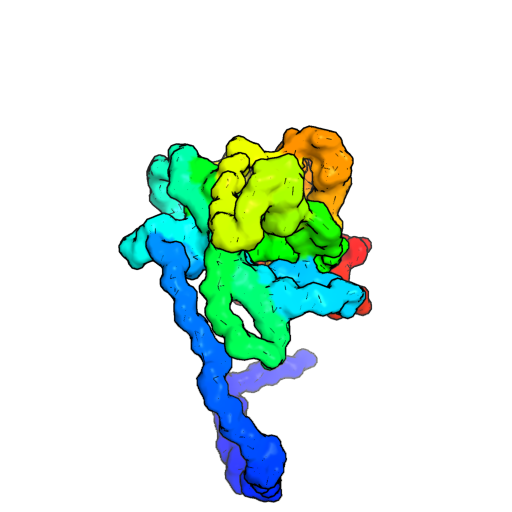014 -22.484 1.00 94.62 161 VAL A N 1
ATOM 1287 C CA . VAL A 1 161 ? 5.183 2.463 -22.594 1.00 94.62 161 VAL A CA 1
ATOM 1288 C C . VAL A 1 161 ? 6.299 2.748 -23.597 1.00 94.62 161 VAL A C 1
ATOM 1290 O O . VAL A 1 161 ? 6.101 3.556 -24.503 1.00 94.62 161 VAL A O 1
ATOM 1293 N N . ARG A 1 162 ? 7.422 2.020 -23.519 1.00 94.06 162 ARG A N 1
ATOM 1294 C CA . ARG A 1 162 ? 8.539 2.169 -24.468 1.00 94.06 162 ARG A CA 1
ATOM 1295 C C . ARG A 1 162 ? 8.114 1.951 -25.910 1.00 94.06 162 ARG A C 1
ATOM 1297 O O . ARG A 1 162 ? 8.380 2.799 -26.751 1.00 94.06 162 ARG A O 1
ATOM 1304 N N . LYS A 1 163 ? 7.395 0.859 -26.193 1.00 93.56 163 LYS A N 1
ATOM 1305 C CA . LYS A 1 163 ? 6.889 0.570 -27.546 1.00 93.56 163 LYS A CA 1
ATOM 1306 C C . LYS A 1 163 ? 5.938 1.655 -28.044 1.00 93.56 163 LYS A C 1
ATOM 1308 O O . LYS A 1 163 ? 6.030 2.062 -29.196 1.00 93.56 163 LYS A O 1
ATOM 1313 N N . LYS A 1 164 ? 5.039 2.134 -27.180 1.00 94.38 164 LYS A N 1
ATOM 1314 C CA . LYS A 1 164 ? 4.063 3.172 -27.532 1.00 94.38 164 LYS A CA 1
ATOM 1315 C C . LYS A 1 164 ? 4.726 4.516 -27.855 1.00 94.38 164 LYS A C 1
ATOM 1317 O O . LYS A 1 164 ? 4.250 5.213 -28.743 1.00 94.38 164 LYS A O 1
ATOM 1322 N N . HIS A 1 165 ? 5.796 4.865 -27.143 1.00 92.62 165 HIS A N 1
ATOM 1323 C CA . HIS A 1 165 ? 6.499 6.145 -27.272 1.00 92.62 165 HIS A CA 1
ATOM 1324 C C . HIS A 1 165 ? 7.827 6.054 -28.045 1.00 92.62 165 HIS A C 1
ATOM 1326 O O . HIS A 1 165 ? 8.552 7.039 -28.095 1.00 92.62 165 HIS A O 1
ATOM 1332 N N . GLN A 1 166 ? 8.135 4.900 -28.651 1.00 92.19 166 GLN A N 1
ATOM 1333 C CA . GLN A 1 166 ? 9.353 4.654 -29.443 1.00 92.19 166 GLN A CA 1
ATOM 1334 C C . GLN A 1 166 ? 10.655 4.959 -28.673 1.00 92.19 166 GLN A C 1
ATOM 1336 O O . GLN A 1 166 ? 11.622 5.465 -29.234 1.00 92.19 166 GLN A O 1
ATOM 1341 N N . LEU A 1 167 ? 10.673 4.644 -27.374 1.00 92.06 167 LEU A N 1
ATOM 1342 C CA . LEU A 1 167 ? 11.811 4.887 -26.479 1.00 92.06 167 LEU A CA 1
ATOM 1343 C C . LEU A 1 167 ? 12.792 3.710 -26.479 1.00 92.06 167 LEU A C 1
ATOM 1345 O O . LEU A 1 167 ? 12.394 2.561 -26.714 1.00 92.06 167 LEU A O 1
ATOM 1349 N N . ALA A 1 168 ? 14.061 3.976 -26.156 1.00 88.38 168 ALA A N 1
ATOM 1350 C CA . ALA A 1 168 ? 15.073 2.931 -26.099 1.00 88.38 168 ALA A CA 1
ATOM 1351 C C . ALA A 1 168 ? 14.797 1.932 -24.949 1.00 88.38 168 ALA A C 1
ATOM 1353 O O . ALA A 1 168 ? 14.258 2.305 -23.902 1.00 88.38 168 ALA A O 1
ATOM 1354 N N . PRO A 1 169 ? 15.174 0.645 -25.097 1.00 80.50 169 PRO A N 1
ATOM 1355 C CA . PRO A 1 169 ? 14.911 -0.386 -24.087 1.00 80.50 169 PRO A CA 1
ATOM 1356 C C . PRO A 1 169 ? 15.549 -0.150 -22.712 1.00 80.50 169 PRO A C 1
ATOM 1358 O O . PRO A 1 169 ? 15.061 -0.720 -21.739 1.00 80.50 169 PRO A O 1
ATOM 1361 N N . GLN A 1 170 ? 16.629 0.634 -22.649 1.00 80.00 170 GLN A N 1
ATOM 1362 C CA . GLN A 1 170 ? 17.459 0.821 -21.452 1.00 80.00 170 GLN A CA 1
ATOM 1363 C C . GLN A 1 170 ? 17.186 2.138 -20.713 1.00 80.00 170 GLN A C 1
ATOM 1365 O O . GLN A 1 170 ? 17.676 2.316 -19.603 1.00 80.00 170 GLN A O 1
ATOM 1370 N N . ASP A 1 171 ? 16.410 3.052 -21.301 1.00 87.06 171 ASP A N 1
ATOM 1371 C CA . ASP A 1 171 ? 16.163 4.358 -20.691 1.00 87.06 171 ASP A CA 1
ATOM 1372 C C . ASP A 1 171 ? 15.197 4.223 -19.515 1.00 87.06 171 ASP A C 1
ATOM 1374 O O . ASP A 1 171 ? 14.119 3.630 -19.656 1.00 87.06 171 ASP A O 1
ATOM 1378 N N . THR A 1 172 ? 15.544 4.815 -18.372 1.00 94.50 172 THR A N 1
ATOM 1379 C CA . THR A 1 172 ? 14.628 4.954 -17.236 1.00 94.50 172 THR A CA 1
ATOM 1380 C C . THR A 1 172 ? 13.396 5.747 -17.659 1.00 94.50 172 THR A C 1
ATOM 1382 O O . THR A 1 172 ? 13.496 6.869 -18.157 1.00 94.50 172 THR A O 1
ATOM 1385 N N . LEU A 1 173 ? 12.209 5.181 -17.445 1.00 96.75 173 LEU A N 1
ATOM 1386 C CA . LEU A 1 173 ? 10.958 5.869 -17.751 1.00 96.75 173 LEU A CA 1
ATOM 1387 C C . LEU A 1 173 ? 10.577 6.824 -16.624 1.00 96.75 173 LEU A C 1
ATOM 1389 O O . LEU A 1 173 ? 10.454 6.400 -15.484 1.00 96.75 173 LEU A O 1
ATOM 1393 N N . TYR A 1 174 ? 10.276 8.077 -16.940 1.00 95.94 174 TYR A N 1
ATOM 1394 C CA . TYR A 1 174 ? 9.729 9.026 -15.972 1.00 95.94 174 TYR A CA 1
ATOM 1395 C C . TYR A 1 174 ? 8.267 9.305 -16.312 1.00 95.94 174 TYR A C 1
ATOM 1397 O O . TYR A 1 174 ? 7.958 9.859 -17.366 1.00 95.94 174 TYR A O 1
ATOM 1405 N N . ILE A 1 175 ?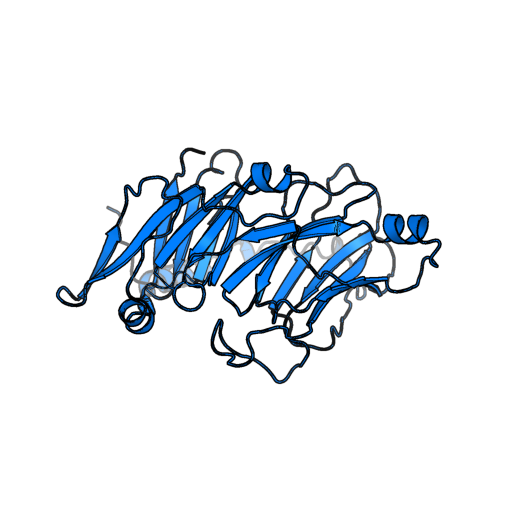 7.355 8.889 -15.434 1.00 95.00 175 ILE A N 1
ATOM 1406 C CA . ILE A 1 175 ? 5.911 9.061 -15.608 1.00 95.00 175 ILE A CA 1
ATOM 1407 C C . ILE A 1 175 ? 5.416 10.045 -14.559 1.00 95.00 175 ILE A C 1
ATOM 1409 O O . ILE A 1 175 ? 5.474 9.756 -13.371 1.00 95.00 175 ILE A O 1
ATOM 1413 N N . LYS A 1 176 ? 4.884 11.188 -14.994 1.00 95.19 176 LYS A N 1
ATOM 1414 C CA . LYS A 1 176 ? 4.217 12.136 -14.097 1.00 95.19 176 LYS A CA 1
ATOM 1415 C C . LYS A 1 176 ? 2.790 11.667 -13.803 1.00 95.19 176 LYS A C 1
ATOM 1417 O O . LYS A 1 176 ? 1.962 11.591 -14.710 1.00 95.19 176 LYS A O 1
ATOM 1422 N N . ALA A 1 177 ? 2.499 11.376 -12.541 1.00 92.56 177 ALA A N 1
ATOM 1423 C CA . ALA A 1 177 ? 1.176 11.042 -12.037 1.00 92.56 177 ALA A CA 1
ATOM 1424 C C . ALA A 1 177 ? 0.546 12.280 -11.385 1.00 92.56 177 ALA A C 1
ATOM 1426 O O . ALA A 1 177 ? 0.650 12.474 -10.183 1.00 92.56 177 ALA A O 1
ATOM 1427 N N . SER A 1 178 ? -0.115 13.119 -12.189 1.00 87.69 178 SER A N 1
ATOM 1428 C CA . SER A 1 178 ? -0.846 14.298 -11.685 1.00 87.69 178 SER A CA 1
ATOM 1429 C C . SER A 1 178 ? -2.206 13.968 -11.072 1.00 87.69 178 SER A C 1
ATOM 1431 O O . SER A 1 178 ? -2.823 14.821 -10.447 1.00 87.69 178 SER A O 1
ATOM 1433 N N . GLN A 1 179 ? -2.710 12.752 -11.283 1.00 88.31 179 GLN A N 1
ATOM 1434 C CA . GLN A 1 179 ? -3.951 12.291 -10.678 1.00 88.31 179 GLN A CA 1
ATOM 1435 C C . GLN A 1 179 ? -3.866 10.791 -10.407 1.00 88.31 179 GLN A C 1
ATOM 1437 O O . GLN A 1 179 ? -3.381 10.020 -11.242 1.00 88.31 179 GLN A O 1
ATOM 1442 N N . ALA A 1 180 ? -4.375 10.375 -9.252 1.00 91.44 180 ALA A N 1
ATOM 1443 C CA . ALA A 1 180 ? -4.591 8.973 -8.947 1.00 91.44 180 ALA A CA 1
ATOM 1444 C C . ALA A 1 180 ? -5.778 8.394 -9.729 1.00 91.44 180 ALA A C 1
ATOM 1446 O O . ALA A 1 180 ? -6.712 9.096 -10.127 1.00 91.44 180 ALA A O 1
ATOM 1447 N N . ARG A 1 181 ? -5.774 7.073 -9.923 1.00 91.81 181 ARG A N 1
ATOM 1448 C CA . ARG A 1 181 ? -6.901 6.373 -10.546 1.00 91.81 181 ARG A CA 1
ATOM 1449 C C . ARG A 1 181 ? -8.118 6.324 -9.625 1.00 91.81 181 ARG A C 1
ATOM 1451 O O . ARG A 1 181 ? -9.247 6.353 -10.117 1.00 91.81 181 ARG A O 1
ATOM 1458 N N . LEU A 1 182 ? -7.869 6.194 -8.330 1.00 92.44 182 LEU A N 1
ATOM 1459 C CA . LEU A 1 182 ? -8.867 6.195 -7.275 1.00 92.44 182 LEU A CA 1
ATOM 1460 C C . LEU A 1 182 ? -8.255 6.849 -6.044 1.00 92.44 182 LEU A C 1
ATOM 1462 O O . LEU A 1 182 ? -7.109 6.554 -5.707 1.00 92.44 182 LEU A O 1
ATOM 1466 N N . GLU A 1 183 ? -9.020 7.704 -5.382 1.00 92.50 183 GLU A N 1
ATOM 1467 C CA . GLU A 1 183 ? -8.640 8.300 -4.107 1.00 92.50 183 GLU A CA 1
ATOM 1468 C C . GLU A 1 183 ? -9.586 7.812 -3.006 1.00 92.50 183 GLU A C 1
ATOM 1470 O O . GLU A 1 183 ? -10.810 7.900 -3.141 1.00 92.50 183 GLU A O 1
ATOM 1475 N N . LEU A 1 184 ? -9.014 7.272 -1.929 1.00 91.94 184 LEU A N 1
ATOM 1476 C CA . LEU A 1 184 ? -9.719 6.846 -0.725 1.00 91.94 184 LEU A CA 1
ATOM 1477 C C . LEU A 1 184 ? -9.438 7.869 0.373 1.00 91.94 184 LEU A C 1
ATOM 1479 O O . LEU A 1 184 ? -8.336 7.939 0.927 1.00 91.94 184 LEU A O 1
ATOM 1483 N N . LYS A 1 185 ? -10.451 8.688 0.649 1.00 88.12 185 LYS A N 1
ATOM 1484 C CA . LYS A 1 185 ? -10.370 9.852 1.530 1.00 88.12 185 LYS A CA 1
ATOM 1485 C C . LYS A 1 185 ? -11.505 9.840 2.552 1.00 88.12 185 LYS A C 1
ATOM 1487 O O . LYS A 1 185 ? -12.597 9.359 2.264 1.00 88.12 185 LYS A O 1
ATOM 1492 N N . LEU A 1 186 ? -11.229 10.366 3.745 1.00 83.00 186 LEU A N 1
ATOM 1493 C CA . LEU A 1 186 ? -11.946 10.005 4.964 1.00 83.00 186 LEU A CA 1
ATOM 1494 C C . LEU A 1 186 ? -12.874 11.030 5.641 1.00 83.00 186 LEU A C 1
ATOM 1496 O O . LEU A 1 186 ? -13.102 10.842 6.812 1.00 83.00 186 LEU A O 1
ATOM 1500 N N . PRO A 1 187 ? -13.607 11.944 4.995 1.00 74.56 187 PRO A N 1
ATOM 1501 C CA . PRO A 1 187 ? -13.925 13.271 5.588 1.00 74.56 187 PRO A CA 1
ATOM 1502 C C . PRO A 1 187 ? -12.924 13.885 6.589 1.00 74.56 187 PRO A C 1
ATOM 1504 O O . PRO A 1 187 ? -12.315 13.213 7.408 1.00 74.56 187 PRO A O 1
ATOM 1507 N N . ASN A 1 188 ? -12.739 15.206 6.537 1.00 71.62 188 ASN A N 1
ATOM 1508 C CA . ASN A 1 188 ? -11.849 15.923 7.463 1.00 71.62 188 ASN A CA 1
ATOM 1509 C C . ASN A 1 188 ? -10.488 15.218 7.634 1.00 71.62 188 ASN A C 1
ATOM 1511 O O . ASN A 1 188 ? -10.101 14.829 8.727 1.00 71.62 188 ASN A O 1
ATOM 1515 N N . THR A 1 189 ? -9.747 15.003 6.542 1.00 68.44 189 THR A N 1
ATOM 1516 C CA . THR A 1 189 ? -8.500 14.205 6.556 1.00 68.44 189 THR A CA 1
ATOM 1517 C C . THR A 1 189 ? -7.425 14.702 7.511 1.00 68.44 189 THR A C 1
ATOM 1519 O O . THR A 1 189 ? -6.568 13.920 7.893 1.00 68.44 189 THR A O 1
ATOM 1522 N N . LYS A 1 190 ? -7.460 15.981 7.901 1.00 65.62 190 LYS A N 1
ATOM 1523 C CA . LYS A 1 190 ? -6.579 16.514 8.952 1.00 65.62 190 LYS A CA 1
ATOM 1524 C C . LYS A 1 190 ? -6.908 15.924 10.329 1.00 65.62 190 LYS A C 1
ATOM 1526 O O . LYS A 1 190 ? -6.038 15.830 11.183 1.00 65.62 190 LYS A O 1
ATOM 1531 N N . GLU A 1 191 ? -8.157 15.519 10.518 1.00 66.19 191 GLU A N 1
ATOM 1532 C CA . GLU A 1 191 ? -8.744 15.107 11.787 1.00 66.19 191 GLU A CA 1
ATOM 1533 C C . GLU A 1 191 ? -8.871 13.586 11.913 1.00 66.19 191 GLU A C 1
ATOM 1535 O O . GLU A 1 191 ? -8.718 13.030 13.001 1.00 66.19 191 GLU A O 1
ATOM 1540 N N . ASN A 1 192 ? -9.093 12.896 10.791 1.00 74.81 192 ASN A N 1
ATOM 1541 C CA . ASN A 1 192 ? -9.288 11.451 10.746 1.00 74.81 192 ASN A CA 1
ATOM 1542 C C . ASN A 1 192 ? -8.474 10.785 9.626 1.00 74.81 192 ASN A C 1
ATOM 1544 O O . ASN A 1 192 ? -9.003 10.354 8.602 1.00 74.81 192 ASN A O 1
ATOM 1548 N N . SER A 1 193 ? -7.163 10.696 9.829 1.00 85.06 193 SER A N 1
ATOM 1549 C CA . SER A 1 193 ? -6.232 10.111 8.860 1.00 85.06 193 SER A CA 1
ATOM 1550 C C . SER A 1 193 ? -6.274 8.585 8.841 1.00 85.06 193 SER A C 1
ATOM 1552 O O . SER A 1 193 ? -6.386 7.935 9.888 1.00 85.06 193 SER A O 1
ATOM 1554 N N . ILE A 1 194 ? -6.085 8.008 7.653 1.00 91.44 194 ILE A N 1
ATOM 1555 C CA . ILE A 1 194 ? -5.726 6.597 7.510 1.00 91.44 194 ILE A CA 1
ATOM 1556 C C . ILE A 1 194 ? -4.288 6.414 8.012 1.00 91.44 194 ILE A C 1
ATOM 1558 O O . ILE A 1 194 ? -3.396 7.169 7.633 1.00 91.44 194 ILE A O 1
ATOM 1562 N N . LEU A 1 195 ? -4.074 5.418 8.873 1.00 91.69 195 LEU A N 1
ATOM 1563 C CA . LEU A 1 195 ? -2.764 5.086 9.444 1.00 91.69 195 LEU A CA 1
ATOM 1564 C C . LEU A 1 195 ? -2.215 3.751 8.943 1.00 91.69 195 LEU A C 1
ATOM 1566 O O . LEU A 1 195 ? -1.013 3.503 9.003 1.00 91.69 195 LEU A O 1
ATOM 1570 N N . CYS A 1 196 ? -3.091 2.865 8.480 1.00 94.00 196 CYS A N 1
ATOM 1571 C CA . CYS A 1 196 ? -2.712 1.594 7.889 1.00 94.00 196 CYS A CA 1
ATOM 1572 C C . CYS A 1 196 ? -3.807 1.095 6.953 1.00 94.00 196 CYS A C 1
ATOM 1574 O O . CYS A 1 196 ? -4.974 1.460 7.092 1.00 94.00 196 CYS A O 1
ATOM 1576 N N . PHE A 1 197 ? -3.437 0.228 6.014 1.00 96.25 197 PHE A N 1
ATOM 1577 C CA . PHE A 1 197 ? -4.394 -0.414 5.123 1.00 96.25 197 PHE A CA 1
ATOM 1578 C C . PHE A 1 197 ? -3.924 -1.803 4.684 1.00 96.25 197 PHE A C 1
ATOM 1580 O O . PHE A 1 197 ? -2.723 -2.096 4.682 1.00 96.25 197 PHE A O 1
ATOM 1587 N N . ALA A 1 198 ? -4.868 -2.655 4.288 1.00 95.44 198 ALA A N 1
ATOM 1588 C CA . ALA A 1 198 ? -4.599 -3.987 3.762 1.00 95.44 198 ALA A CA 1
ATOM 1589 C C . ALA A 1 198 ? -5.623 -4.400 2.696 1.00 95.44 198 ALA A C 1
ATOM 1591 O O . ALA A 1 198 ? -6.824 -4.145 2.829 1.00 95.44 198 ALA A O 1
ATOM 1592 N N . TRP A 1 199 ? -5.133 -5.081 1.658 1.00 93.19 199 TRP A N 1
ATOM 1593 C CA . TRP A 1 199 ? -5.954 -5.663 0.597 1.00 93.19 199 TRP A CA 1
ATOM 1594 C C . TRP A 1 199 ? -6.772 -6.850 1.115 1.00 93.19 199 TRP A C 1
ATOM 1596 O O . TRP A 1 199 ? -6.213 -7.827 1.609 1.00 93.19 199 TRP A O 1
ATOM 1606 N N . GLY A 1 200 ? -8.092 -6.761 0.957 1.00 89.44 200 GLY A N 1
ATOM 1607 C CA . GLY A 1 200 ? -9.055 -7.844 1.135 1.00 89.44 200 GLY A CA 1
ATOM 1608 C C . GLY A 1 200 ? -9.390 -8.445 -0.222 1.00 89.44 200 GLY A C 1
ATOM 1609 O O . GLY A 1 200 ? -10.364 -8.066 -0.879 1.00 89.44 200 GLY A O 1
ATOM 1610 N N . GLY A 1 201 ? -8.527 -9.339 -0.695 1.00 85.50 201 GLY A N 1
ATOM 1611 C CA . GLY A 1 201 ? -8.639 -9.879 -2.043 1.00 85.50 201 GLY A CA 1
ATOM 1612 C C . GLY A 1 201 ? -8.306 -8.847 -3.130 1.00 85.50 201 GLY A C 1
ATOM 1613 O O . GLY A 1 201 ? -7.378 -8.054 -2.991 1.00 85.50 201 GLY A O 1
ATOM 1614 N N . TYR A 1 202 ? -9.065 -8.870 -4.229 1.00 85.12 202 TYR A N 1
ATOM 1615 C CA . TYR A 1 202 ? -8.935 -7.922 -5.350 1.00 85.12 202 TYR A CA 1
ATOM 1616 C C . TYR A 1 202 ? -9.956 -6.787 -5.327 1.00 85.12 202 TYR A C 1
ATOM 1618 O O . TYR A 1 202 ? -9.853 -5.841 -6.107 1.00 85.12 202 TYR A O 1
ATOM 1626 N N . ARG A 1 203 ? -10.978 -6.918 -4.479 1.00 86.94 203 ARG A N 1
ATOM 1627 C CA . ARG A 1 203 ? -12.151 -6.047 -4.482 1.00 86.94 203 ARG A CA 1
ATOM 1628 C C . ARG A 1 203 ? -12.107 -5.006 -3.382 1.00 86.94 203 ARG A C 1
ATOM 1630 O O . ARG A 1 203 ? -12.600 -3.906 -3.596 1.00 86.94 203 ARG A O 1
ATOM 1637 N N . LYS A 1 204 ? -11.537 -5.344 -2.224 1.00 89.19 204 LYS A N 1
ATOM 1638 C CA . LYS A 1 204 ? -11.693 -4.534 -1.020 1.00 89.19 204 LYS A CA 1
ATOM 1639 C C . LYS A 1 204 ? -10.374 -4.054 -0.453 1.00 89.19 204 LYS A C 1
ATOM 1641 O O . LYS A 1 204 ? -9.352 -4.735 -0.534 1.00 89.19 204 LYS A O 1
ATOM 1646 N N . LEU A 1 205 ? -10.433 -2.887 0.170 1.00 93.69 205 LEU A N 1
ATOM 1647 C CA . LEU A 1 205 ? -9.376 -2.338 1.004 1.00 93.69 205 LEU A CA 1
ATOM 1648 C C . LEU A 1 205 ? -9.945 -2.055 2.390 1.00 93.69 205 LEU A C 1
ATOM 1650 O O . LEU A 1 205 ? -10.955 -1.371 2.515 1.00 93.69 205 LEU A O 1
ATOM 1654 N N . ALA A 1 206 ? -9.296 -2.595 3.418 1.00 94.81 206 ALA A N 1
ATOM 1655 C CA . ALA A 1 206 ? -9.572 -2.236 4.802 1.00 94.81 206 ALA A CA 1
ATOM 1656 C C . ALA A 1 206 ? -8.540 -1.211 5.257 1.00 94.81 206 ALA A C 1
ATOM 1658 O O . ALA A 1 206 ? -7.347 -1.460 5.080 1.00 94.81 206 ALA A O 1
ATOM 1659 N N . CYS A 1 207 ? -8.977 -0.113 5.869 1.00 95.00 207 CYS A N 1
ATOM 1660 C CA . CYS A 1 207 ? -8.083 0.890 6.435 1.00 95.00 207 CYS A CA 1
ATOM 1661 C C . CYS A 1 207 ? -8.401 1.166 7.903 1.00 95.00 207 CYS A C 1
ATOM 1663 O O . CYS A 1 207 ? -9.561 1.211 8.314 1.00 95.00 207 CYS A O 1
ATOM 1665 N N . GLY A 1 208 ? -7.339 1.354 8.679 1.00 94.19 208 GLY A N 1
ATOM 1666 C CA . GLY A 1 208 ? -7.375 1.637 10.104 1.00 94.19 208 GLY A CA 1
ATOM 1667 C C . GLY A 1 208 ? -7.041 3.090 10.314 1.00 94.19 208 GLY A C 1
ATOM 1668 O O . GLY A 1 208 ? -6.109 3.614 9.696 1.00 94.19 208 GLY A O 1
ATOM 1669 N N . THR A 1 209 ? -7.837 3.751 11.137 1.00 91.56 209 THR A N 1
ATOM 1670 C CA . THR A 1 209 ? -7.793 5.203 11.258 1.00 91.56 209 THR A CA 1
ATOM 1671 C C . THR A 1 209 ? -7.205 5.644 12.589 1.00 91.56 209 THR A C 1
ATOM 1673 O O . THR A 1 209 ? -7.164 4.895 13.573 1.00 91.56 209 THR A O 1
ATOM 1676 N N . ARG A 1 210 ? -6.801 6.915 12.638 1.00 87.56 210 ARG A N 1
ATOM 1677 C CA . ARG A 1 210 ? -6.405 7.585 13.882 1.00 87.56 210 ARG A CA 1
ATOM 1678 C C . ARG A 1 210 ? -7.539 7.634 14.907 1.00 87.56 210 ARG A C 1
ATOM 1680 O O . ARG A 1 210 ? -7.284 7.522 16.097 1.00 87.56 210 ARG A O 1
ATOM 1687 N N . SER A 1 211 ? -8.787 7.722 14.448 1.00 85.56 211 SER A N 1
ATOM 1688 C CA . SER A 1 211 ? -9.981 7.736 15.305 1.00 85.56 211 SER A CA 1
ATOM 1689 C C . SER A 1 211 ? -10.389 6.366 15.863 1.00 85.56 211 SER A C 1
ATOM 1691 O O . SER A 1 211 ? -11.428 6.263 16.512 1.00 85.56 211 SER A O 1
ATOM 1693 N N . GLY A 1 212 ? -9.610 5.310 15.615 1.00 89.38 212 GLY A N 1
ATOM 1694 C CA . GLY A 1 212 ? -9.924 3.967 16.100 1.00 89.38 212 GLY A CA 1
ATOM 1695 C C . GLY A 1 212 ? -10.949 3.217 15.252 1.00 89.38 212 GLY A C 1
ATOM 1696 O O . GLY A 1 212 ? -11.514 2.230 15.715 1.00 89.38 212 GLY A O 1
ATOM 1697 N N . SER A 1 213 ? -11.211 3.670 14.027 1.00 90.06 213 SER A N 1
ATOM 1698 C CA . SER A 1 213 ? -12.203 3.073 13.128 1.00 90.06 213 SER A CA 1
ATOM 1699 C C . SER A 1 213 ? -11.556 2.074 12.169 1.00 90.06 213 SER A C 1
ATOM 1701 O O . SER A 1 213 ? -10.438 2.298 11.698 1.00 90.06 213 SER A O 1
ATOM 1703 N N . ILE A 1 214 ? -12.285 1.009 11.822 1.00 91.44 214 ILE A N 1
ATOM 1704 C CA . ILE A 1 214 ? -11.985 0.179 10.648 1.00 91.44 214 ILE A CA 1
ATOM 1705 C C . ILE A 1 214 ? -12.985 0.492 9.553 1.00 91.44 214 ILE A C 1
ATOM 1707 O O . ILE A 1 214 ? -14.179 0.232 9.700 1.00 91.44 214 ILE A O 1
ATOM 1711 N N . VAL A 1 215 ? -12.482 1.018 8.444 1.00 91.31 215 VAL A N 1
ATOM 1712 C CA . VAL A 1 215 ? -13.292 1.401 7.291 1.00 91.31 215 VAL A CA 1
ATOM 1713 C C . VAL A 1 215 ? -12.954 0.485 6.119 1.00 91.31 215 VAL A C 1
ATOM 1715 O O . VAL A 1 215 ? -11.787 0.190 5.865 1.00 91.31 215 VAL A O 1
ATOM 1718 N N . ILE A 1 216 ? -13.982 -0.000 5.431 1.00 91.25 216 ILE A N 1
ATOM 1719 C CA . ILE A 1 216 ? -13.868 -0.866 4.259 1.00 91.25 216 ILE A CA 1
ATOM 1720 C C . ILE A 1 216 ? -14.282 -0.072 3.030 1.00 91.25 216 ILE A C 1
ATOM 1722 O O . ILE A 1 216 ? -15.313 0.600 3.028 1.00 91.25 216 ILE A O 1
ATOM 1726 N N . TRP A 1 217 ? -13.486 -0.176 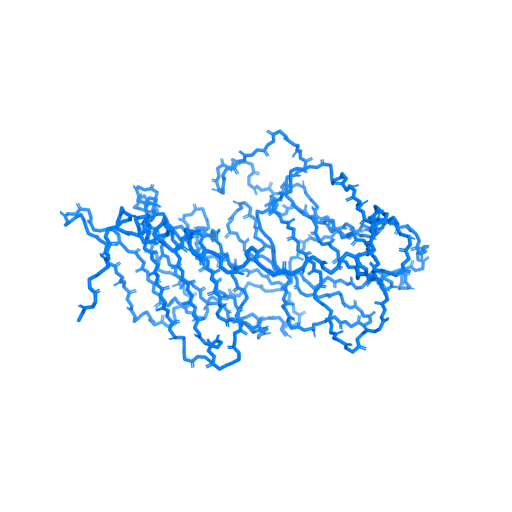1.976 1.00 90.56 217 TRP A N 1
ATOM 1727 C CA . TRP A 1 217 ? -13.803 0.337 0.652 1.00 90.56 217 TRP A CA 1
ATOM 1728 C C . TRP A 1 217 ? -13.952 -0.818 -0.323 1.00 90.56 217 TRP A C 1
ATOM 1730 O O . TRP A 1 217 ? -13.053 -1.656 -0.428 1.00 90.56 217 TRP A O 1
ATOM 1740 N N . ASP A 1 218 ? -15.032 -0.797 -1.098 1.00 88.31 218 ASP A N 1
ATOM 1741 C CA . ASP A 1 218 ? -15.092 -1.501 -2.371 1.00 88.31 218 ASP A CA 1
ATOM 1742 C C . ASP A 1 218 ? -14.364 -0.664 -3.422 1.00 88.31 218 ASP A C 1
ATOM 1744 O O . ASP A 1 218 ? -14.807 0.418 -3.810 1.00 88.31 218 ASP A O 1
ATOM 1748 N N . VAL A 1 219 ? -13.208 -1.149 -3.860 1.00 89.50 219 VAL A N 1
ATOM 1749 C CA . VAL A 1 219 ? -12.402 -0.445 -4.853 1.00 89.50 219 VAL A CA 1
ATOM 1750 C C . VAL A 1 219 ? -12.619 -0.959 -6.262 1.00 89.50 219 VAL A C 1
ATOM 1752 O O . VAL A 1 219 ? -12.322 -0.227 -7.202 1.00 89.50 219 VAL A O 1
ATOM 1755 N N . LEU A 1 220 ? -13.146 -2.172 -6.450 1.00 87.12 220 LEU A N 1
ATOM 1756 C CA . LEU A 1 220 ? -13.311 -2.736 -7.789 1.00 87.12 220 LEU A CA 1
ATOM 1757 C C . LEU A 1 220 ? -14.322 -1.935 -8.601 1.00 87.12 220 LEU A C 1
ATOM 1759 O O . LEU A 1 220 ? -14.020 -1.542 -9.726 1.00 87.12 220 LEU A O 1
ATOM 1763 N N . GLU A 1 221 ? -15.500 -1.676 -8.036 1.00 81.62 221 GLU A N 1
ATOM 1764 C CA . GLU A 1 221 ? -16.556 -0.945 -8.742 1.00 81.62 221 GLU A CA 1
ATOM 1765 C C . GLU A 1 221 ? -16.077 0.450 -9.153 1.00 81.62 221 GLU A C 1
ATOM 1767 O O . GLU A 1 221 ? -16.231 0.857 -10.307 1.00 81.62 221 GLU A O 1
ATOM 1772 N N . SER A 1 222 ? -15.380 1.137 -8.250 1.00 85.75 222 SER A N 1
ATOM 1773 C CA . SER A 1 222 ? -14.787 2.446 -8.510 1.00 85.75 222 SER A CA 1
ATOM 1774 C C . SER A 1 222 ? -13.655 2.399 -9.546 1.00 85.75 222 SER A C 1
ATOM 1776 O O . SER A 1 222 ? -13.566 3.263 -10.422 1.00 85.75 222 SER A O 1
ATOM 1778 N N . LEU A 1 223 ? -12.815 1.358 -9.521 1.00 86.62 223 LEU A N 1
ATOM 1779 C CA . LEU A 1 223 ? -11.748 1.134 -10.504 1.00 86.62 223 LEU A CA 1
ATOM 1780 C C . LEU A 1 223 ? -12.269 0.777 -11.903 1.00 86.62 223 LEU A C 1
ATOM 1782 O O . LEU A 1 223 ? -11.527 0.938 -12.876 1.00 86.62 223 LEU A O 1
ATOM 1786 N N . LEU A 1 224 ? -13.511 0.311 -12.040 1.00 85.38 224 LEU A N 1
ATOM 1787 C CA . LEU A 1 224 ? -14.131 0.022 -13.337 1.00 85.38 224 LEU A CA 1
ATOM 1788 C C . LEU A 1 224 ? -14.713 1.278 -14.015 1.00 85.38 224 LEU A C 1
ATOM 1790 O O . LEU A 1 224 ? -14.926 1.281 -15.229 1.00 85.38 224 LEU A O 1
ATOM 1794 N N . GLN A 1 225 ? -14.917 2.376 -13.282 1.00 81.12 225 GLN A N 1
ATOM 1795 C CA . GLN A 1 225 ? -15.493 3.610 -13.836 1.00 81.12 225 GLN A CA 1
ATOM 1796 C C . GLN A 1 225 ? -14.519 4.358 -14.750 1.00 81.12 225 GLN A C 1
ATOM 1798 O O . GLN A 1 225 ? -13.366 4.523 -14.400 1.00 81.12 225 GLN A O 1
ATOM 1803 N N . LYS A 1 226 ? -14.945 4.911 -15.890 1.00 73.69 226 LYS A N 1
ATOM 1804 C CA . LYS A 1 226 ? -14.024 5.481 -16.906 1.00 73.69 226 LYS A CA 1
ATOM 1805 C C . LYS A 1 226 ? -13.087 6.614 -16.437 1.00 73.69 226 LYS A C 1
ATOM 1807 O O . LYS A 1 226 ? -12.060 6.823 -17.078 1.00 73.69 226 LYS A O 1
ATOM 1812 N N . LYS A 1 227 ? -13.432 7.365 -15.388 1.00 74.75 227 LYS A N 1
ATOM 1813 C CA . LYS A 1 227 ? -12.636 8.493 -14.867 1.00 74.75 227 LYS A CA 1
ATOM 1814 C C . LYS A 1 227 ? -12.109 8.185 -13.470 1.00 74.75 227 LYS A C 1
ATOM 1816 O O . LYS A 1 227 ? -12.678 7.350 -12.772 1.00 74.75 227 LYS A O 1
ATOM 1821 N N . GLY A 1 228 ? -11.032 8.867 -13.079 1.00 68.44 228 GLY A N 1
ATOM 1822 C CA . GLY A 1 228 ? -10.615 8.895 -11.682 1.00 68.44 228 GLY A CA 1
ATOM 1823 C C . GLY A 1 228 ? -11.707 9.530 -10.827 1.00 68.44 228 GLY A C 1
ATOM 1824 O O . GLY A 1 228 ? -12.250 10.568 -11.207 1.00 68.44 228 GLY A O 1
ATOM 1825 N N . ILE A 1 229 ? -12.053 8.877 -9.724 1.00 80.69 229 ILE A N 1
ATOM 1826 C CA . ILE A 1 229 ? -13.091 9.326 -8.793 1.00 80.69 229 ILE A CA 1
ATOM 1827 C C . ILE A 1 229 ? -12.580 9.239 -7.355 1.00 80.69 229 ILE A C 1
ATOM 1829 O O . ILE A 1 229 ? -11.572 8.585 -7.083 1.00 80.69 229 ILE A O 1
ATOM 1833 N N . ILE A 1 230 ? -13.290 9.893 -6.442 1.00 76.75 230 ILE A N 1
ATOM 1834 C CA . ILE A 1 230 ? -13.162 9.675 -5.001 1.00 76.75 230 ILE A CA 1
ATOM 1835 C C . ILE A 1 230 ? -14.163 8.576 -4.642 1.00 76.75 230 ILE A C 1
ATOM 1837 O O . ILE A 1 230 ? -15.344 8.702 -4.972 1.00 76.75 230 ILE A O 1
ATOM 1841 N N . SER A 1 231 ? -13.705 7.490 -4.014 1.00 74.19 231 SER A N 1
ATOM 1842 C CA . SER A 1 231 ? -14.603 6.401 -3.608 1.00 74.19 231 SER A CA 1
ATOM 1843 C C . SER A 1 231 ? -15.229 6.712 -2.253 1.00 74.19 231 SER A C 1
ATOM 1845 O O . SER A 1 231 ? -14.470 6.924 -1.299 1.00 74.19 231 SER A O 1
ATOM 1847 N N . PRO A 1 232 ? -16.565 6.667 -2.102 1.00 74.94 232 PRO A N 1
ATOM 1848 C CA . PRO A 1 232 ? -17.143 6.595 -0.770 1.00 74.94 232 PRO A CA 1
ATOM 1849 C C . PRO A 1 232 ? -16.696 5.293 -0.094 1.00 74.94 232 PRO A C 1
ATOM 1851 O O . PRO A 1 232 ? -16.440 4.283 -0.761 1.00 74.94 232 PRO A O 1
ATOM 1854 N N . ALA A 1 233 ? -16.577 5.331 1.231 1.00 77.75 233 ALA A N 1
ATOM 1855 C CA . ALA A 1 233 ? -16.423 4.116 2.018 1.00 77.75 233 ALA A CA 1
ATOM 1856 C C . ALA A 1 233 ? -17.671 3.237 1.857 1.00 77.75 233 ALA A C 1
ATOM 1858 O O . ALA A 1 233 ? -18.788 3.750 1.795 1.00 77.75 233 ALA A O 1
ATOM 1859 N N . GLU A 1 234 ? -17.474 1.921 1.797 1.00 80.19 234 GLU A N 1
ATOM 1860 C CA . GLU A 1 234 ? -18.568 0.948 1.772 1.00 80.19 234 GLU A CA 1
ATOM 1861 C C . GLU A 1 234 ? -19.212 0.871 3.158 1.00 80.19 234 GLU A C 1
ATOM 1863 O O . GLU A 1 234 ? -20.423 1.018 3.299 1.00 80.19 234 GLU A O 1
ATOM 1868 N N . CYS A 1 235 ? -18.397 0.691 4.201 1.00 82.12 235 CYS A N 1
ATOM 1869 C CA . CYS A 1 235 ? -18.874 0.665 5.578 1.00 82.12 235 CYS A CA 1
ATOM 1870 C C . CYS A 1 235 ? -17.756 0.929 6.594 1.00 82.12 235 CYS A C 1
ATOM 1872 O O . CYS A 1 235 ? -16.575 0.706 6.323 1.00 82.12 235 CYS A O 1
ATOM 1874 N N . THR A 1 236 ? -18.151 1.305 7.809 1.00 87.25 236 THR A N 1
ATOM 1875 C CA . THR A 1 236 ? -17.310 1.197 9.009 1.00 87.25 236 THR A CA 1
ATOM 1876 C C . THR A 1 236 ? -17.670 -0.106 9.718 1.00 87.25 236 THR A C 1
ATOM 1878 O O . THR A 1 236 ? -18.830 -0.285 10.073 1.00 87.25 236 THR A O 1
ATOM 1881 N N . LEU A 1 237 ? -16.714 -1.019 9.921 1.00 87.94 237 LEU A N 1
ATOM 1882 C CA . LEU A 1 237 ? -16.981 -2.288 10.618 1.00 87.94 237 LEU A CA 1
ATOM 1883 C C . LEU A 1 237 ? -17.232 -2.052 12.105 1.00 87.94 237 LEU A C 1
ATOM 1885 O O . LEU A 1 237 ? -18.242 -2.482 12.653 1.00 87.94 237 LEU A O 1
ATOM 1889 N N . TYR A 1 238 ? -16.312 -1.336 12.743 1.00 90.06 238 TYR A N 1
ATOM 1890 C CA . TYR A 1 238 ? -16.402 -0.963 14.145 1.00 90.06 238 TYR A CA 1
ATOM 1891 C C . TYR A 1 238 ? -15.507 0.228 14.449 1.00 90.06 238 TYR A C 1
ATOM 1893 O O . TYR A 1 238 ? -14.644 0.613 13.651 1.00 90.06 238 TYR A O 1
ATOM 1901 N N . GLU A 1 239 ? -15.684 0.764 15.651 1.00 91.19 239 GLU A N 1
ATOM 1902 C CA . GLU A 1 239 ? -14.830 1.802 16.201 1.00 91.19 239 GLU A CA 1
ATOM 1903 C C . GLU A 1 239 ? -14.385 1.449 17.622 1.00 91.19 239 GLU A C 1
ATOM 1905 O O . GLU A 1 239 ? -15.188 1.009 18.446 1.00 91.19 239 GLU A O 1
ATOM 1910 N N . LEU A 1 240 ? -13.109 1.678 17.922 1.00 91.44 240 LEU A N 1
ATOM 1911 C CA . LEU A 1 240 ? -12.562 1.669 19.270 1.00 91.44 240 LEU A CA 1
ATOM 1912 C C . LEU A 1 240 ? -12.763 3.049 19.909 1.00 91.44 240 LEU A C 1
ATOM 1914 O O . LEU A 1 240 ? -12.520 4.096 19.299 1.00 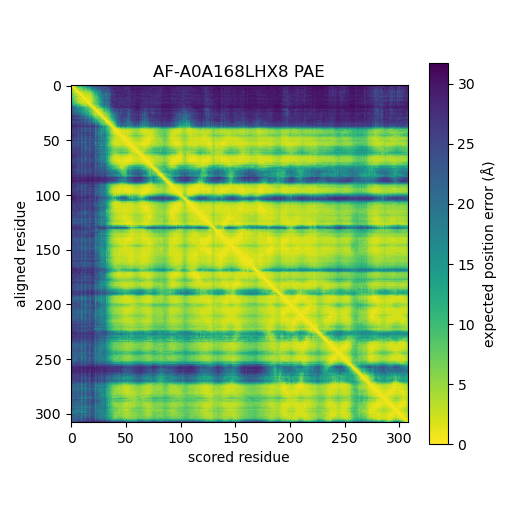91.44 240 LEU A O 1
ATOM 1918 N N . ILE A 1 241 ? -13.240 3.047 21.146 1.00 90.25 241 ILE A N 1
ATOM 1919 C CA . ILE A 1 241 ? -13.472 4.235 21.964 1.00 90.25 241 ILE A CA 1
ATOM 1920 C C . ILE A 1 241 ? -12.762 4.026 23.295 1.00 90.25 241 ILE A C 1
ATOM 1922 O O . ILE A 1 241 ? -12.795 2.926 23.850 1.00 90.25 241 ILE A O 1
ATOM 1926 N N . PHE A 1 242 ? -12.138 5.083 23.802 1.00 89.81 242 PHE A N 1
ATOM 1927 C CA . PHE A 1 242 ? -11.687 5.152 25.182 1.00 89.81 242 PHE A CA 1
ATOM 1928 C C . PHE A 1 242 ? -12.672 6.023 25.95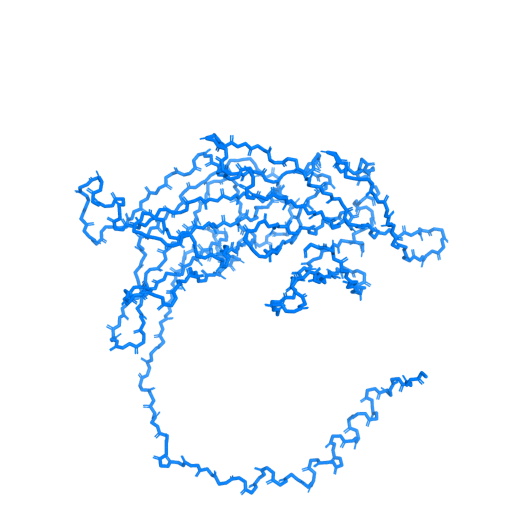7 1.00 89.81 242 PHE A C 1
ATOM 1930 O O . PHE A 1 242 ? -12.965 7.144 25.551 1.00 89.81 242 PHE A O 1
ATOM 1937 N N . ASP A 1 243 ? -13.243 5.464 27.015 1.00 88.38 243 ASP A N 1
ATOM 1938 C CA . ASP A 1 243 ? -14.131 6.170 27.925 1.00 88.38 243 ASP A CA 1
ATOM 1939 C C . ASP A 1 243 ? -13.297 6.724 29.080 1.00 88.38 243 ASP A C 1
ATOM 1941 O O . ASP A 1 243 ? -12.795 5.970 29.919 1.00 88.38 243 ASP A O 1
ATOM 1945 N N . ASP A 1 244 ? -13.139 8.046 29.096 1.00 85.06 244 ASP A N 1
ATOM 1946 C CA . ASP A 1 244 ? -12.312 8.745 30.069 1.00 85.06 244 ASP A CA 1
ATOM 1947 C C . ASP A 1 244 ? -12.868 8.709 31.494 1.00 85.06 244 ASP A C 1
ATOM 1949 O O . ASP A 1 244 ? -12.077 8.777 32.439 1.00 85.06 244 ASP A O 1
ATOM 1953 N N . GLU A 1 245 ? -14.184 8.579 31.669 1.00 88.81 245 GLU A N 1
ATOM 1954 C CA . GLU A 1 245 ? -14.809 8.518 32.993 1.00 88.81 245 GLU A CA 1
ATOM 1955 C C . GLU A 1 245 ? -14.586 7.146 33.624 1.00 88.81 245 GLU A C 1
ATOM 1957 O O . GLU A 1 245 ? -14.148 7.037 34.769 1.00 88.81 245 GLU A O 1
ATOM 1962 N N . SER A 1 246 ? -14.838 6.082 32.857 1.00 92.19 246 SER A N 1
ATOM 1963 C CA . SER A 1 246 ? -14.676 4.707 33.344 1.00 92.19 246 SER A CA 1
ATOM 1964 C C . SER A 1 246 ? -13.268 4.137 33.154 1.00 92.19 246 SER A C 1
ATOM 1966 O O . SER A 1 246 ? -13.006 3.014 33.588 1.00 92.19 246 SER A O 1
ATOM 1968 N N . LYS A 1 247 ? -12.365 4.884 32.501 1.00 90.06 247 LYS A N 1
ATOM 1969 C CA . LYS A 1 247 ? -11.013 4.450 32.106 1.00 90.06 247 LYS A CA 1
ATOM 1970 C C . LYS A 1 247 ? -11.017 3.090 31.405 1.00 90.06 247 LYS A C 1
ATOM 1972 O O . LYS A 1 247 ? -10.173 2.234 31.670 1.00 90.06 247 LYS A O 1
ATOM 1977 N N . SER A 1 248 ? -11.981 2.887 30.506 1.00 92.06 248 SER A N 1
ATOM 1978 C CA . SER A 1 248 ? -12.199 1.608 29.825 1.00 92.06 248 SER A CA 1
ATOM 1979 C C . SER A 1 248 ? -12.252 1.750 28.306 1.00 92.06 248 SER A C 1
ATOM 1981 O O . SER A 1 248 ? -12.635 2.786 27.765 1.00 92.06 248 SER A O 1
ATOM 1983 N N . PHE A 1 249 ? -11.873 0.682 27.603 1.00 93.31 249 PHE A N 1
ATOM 1984 C CA . PHE A 1 249 ? -12.019 0.590 26.154 1.00 93.31 249 PHE A CA 1
ATOM 1985 C C . PHE A 1 249 ? -13.360 -0.034 25.785 1.00 93.31 249 PHE A C 1
ATOM 1987 O O . PHE A 1 249 ? -13.773 -1.035 26.373 1.00 93.31 249 PHE A O 1
ATOM 1994 N N . LYS A 1 250 ? -14.014 0.525 24.768 1.00 91.81 250 LYS A N 1
ATOM 1995 C CA . LYS A 1 250 ? -15.289 0.036 24.240 1.00 91.81 250 LYS A CA 1
ATOM 1996 C C . LYS A 1 250 ? -15.201 -0.092 22.727 1.00 91.81 250 LYS A C 1
ATOM 1998 O O . LYS A 1 250 ? -14.802 0.849 22.045 1.00 91.81 250 LYS A O 1
ATOM 2003 N N . TYR A 1 251 ? -15.603 -1.248 22.210 1.00 91.38 251 TYR A N 1
ATOM 2004 C CA . TYR A 1 251 ? -15.887 -1.398 20.791 1.00 91.38 251 TYR A CA 1
ATOM 2005 C C . TYR A 1 251 ? -17.337 -1.010 20.531 1.00 91.38 251 TYR A C 1
ATOM 2007 O O . TYR A 1 251 ? -18.244 -1.446 21.239 1.00 91.38 251 TYR A O 1
ATOM 2015 N N . LYS A 1 252 ? -17.539 -0.168 19.525 1.00 89.31 252 LYS A N 1
ATOM 2016 C CA . LYS A 1 252 ? -18.852 0.175 19.000 1.00 89.31 252 LYS A CA 1
ATOM 2017 C C . LYS A 1 252 ? -19.033 -0.531 17.665 1.00 89.31 252 LYS A C 1
ATOM 2019 O O . LYS A 1 252 ? -18.135 -0.476 16.833 1.00 89.31 252 LYS A O 1
ATOM 2024 N N . ASP A 1 253 ? -20.191 -1.151 17.484 1.00 88.56 253 ASP A N 1
ATOM 2025 C CA . ASP A 1 253 ? -20.554 -1.965 16.321 1.00 88.56 253 ASP A CA 1
ATOM 2026 C C . ASP A 1 253 ? -21.878 -1.492 15.711 1.00 88.56 253 ASP A C 1
ATOM 2028 O O . ASP A 1 253 ? -22.506 -0.547 16.199 1.00 88.56 253 ASP A O 1
ATOM 2032 N N . GLY A 1 254 ? -22.327 -2.172 14.652 1.00 79.50 254 GLY A N 1
ATOM 2033 C CA . GLY A 1 254 ? -23.659 -1.964 14.078 1.00 79.50 254 GLY A CA 1
ATOM 2034 C C . GLY A 1 254 ? -23.800 -0.639 13.330 1.00 79.50 254 GLY A C 1
ATOM 2035 O O . GLY A 1 254 ? -24.904 -0.099 13.219 1.00 79.50 254 GLY A O 1
ATOM 2036 N N . PHE A 1 255 ? -22.692 -0.093 12.827 1.00 76.81 255 PHE A N 1
ATOM 2037 C CA . PHE A 1 255 ? -22.751 1.056 11.939 1.00 76.81 255 PHE A CA 1
ATOM 2038 C C . PHE A 1 255 ? -23.497 0.659 10.671 1.00 76.81 255 PHE A C 1
ATOM 2040 O O . PHE A 1 255 ? -23.158 -0.315 10.002 1.00 76.81 255 PHE A O 1
ATOM 2047 N N . GLN A 1 256 ? -24.513 1.443 10.325 1.00 63.03 256 GLN A N 1
ATOM 2048 C CA . GLN A 1 256 ? -25.075 1.378 8.983 1.00 63.03 256 GLN A CA 1
ATOM 2049 C C . GLN A 1 256 ? -23.966 1.698 7.968 1.00 63.03 256 GLN A C 1
ATOM 2051 O O . GLN A 1 256 ? -23.043 2.433 8.337 1.00 63.03 256 GLN A O 1
ATOM 2056 N N . PRO A 1 257 ? -24.039 1.195 6.721 1.00 56.94 257 PRO A N 1
ATOM 2057 C CA . PRO A 1 257 ? -23.197 1.646 5.616 1.00 56.94 257 PRO A CA 1
ATOM 2058 C C . PRO A 1 257 ? -23.363 3.159 5.457 1.00 56.94 257 PRO A C 1
ATOM 2060 O O . PRO A 1 257 ? -24.249 3.655 4.763 1.00 56.94 257 PRO A O 1
ATOM 2063 N N . LYS A 1 258 ? -22.588 3.928 6.216 1.00 52.38 258 LYS A N 1
ATOM 2064 C CA . LYS A 1 258 ? -22.615 5.372 6.132 1.00 52.38 258 LYS A CA 1
ATOM 2065 C C . LYS A 1 258 ? -21.726 5.719 4.954 1.00 52.38 258 LYS A C 1
ATOM 2067 O O . LYS A 1 258 ? -20.534 5.436 4.973 1.00 52.38 258 LYS A O 1
ATOM 2072 N N . THR A 1 259 ? -22.284 6.422 3.979 1.00 43.41 259 THR A N 1
ATOM 2073 C CA . THR A 1 259 ? -21.503 7.123 2.948 1.00 43.41 259 THR A CA 1
ATOM 2074 C C . THR A 1 259 ? -20.559 8.175 3.545 1.00 43.41 259 THR A C 1
ATOM 2076 O O . THR A 1 259 ? -19.686 8.685 2.849 1.00 43.41 259 THR A O 1
ATOM 2079 N N . THR A 1 260 ? -20.715 8.492 4.835 1.00 45.88 260 THR A N 1
ATOM 2080 C CA . THR A 1 260 ? -19.897 9.434 5.600 1.00 45.88 260 THR A CA 1
ATOM 2081 C C . THR A 1 260 ? -19.424 8.798 6.920 1.00 45.88 260 THR A C 1
ATOM 2083 O O . THR A 1 260 ? -20.266 8.483 7.769 1.00 45.88 260 THR A O 1
ATOM 2086 N N . PRO A 1 261 ? -18.106 8.615 7.130 1.00 47.34 261 PRO A N 1
ATOM 2087 C CA . PRO A 1 261 ? -17.516 8.323 8.438 1.00 47.34 261 PRO A CA 1
ATOM 2088 C C . PRO A 1 261 ? -18.128 9.179 9.554 1.00 47.34 261 PRO A C 1
ATOM 2090 O O . PRO A 1 261 ? -18.570 10.300 9.303 1.00 47.34 261 PRO A O 1
ATOM 2093 N N . ALA A 1 262 ? -18.200 8.648 10.777 1.00 48.53 262 ALA A N 1
ATOM 2094 C CA . ALA A 1 262 ? -18.736 9.405 11.901 1.00 48.53 262 ALA A CA 1
ATOM 2095 C C . ALA A 1 262 ? -17.918 10.691 12.106 1.00 48.53 262 ALA A C 1
ATOM 2097 O O . ALA A 1 262 ? -16.705 10.614 12.291 1.00 48.53 262 ALA A O 1
ATOM 2098 N N . ASP A 1 263 ? -18.590 11.847 12.085 1.00 51.16 263 ASP A N 1
ATOM 2099 C CA . ASP A 1 263 ? -18.027 13.113 12.558 1.00 51.16 263 ASP A CA 1
ATOM 2100 C C . ASP A 1 263 ? -17.671 12.912 14.035 1.00 51.16 263 ASP A C 1
ATOM 2102 O O . ASP A 1 263 ? -18.544 12.857 14.907 1.00 51.16 263 ASP A O 1
ATOM 2106 N N . ARG A 1 264 ? -16.387 12.684 14.313 1.00 59.91 264 ARG A N 1
ATOM 2107 C CA . ARG A 1 264 ? -15.849 12.736 15.668 1.00 59.91 264 ARG A CA 1
ATOM 2108 C C . ARG A 1 264 ? -15.172 14.076 15.833 1.00 59.91 264 ARG A C 1
ATOM 2110 O O . ARG A 1 264 ? -14.407 14.487 14.970 1.00 59.91 264 ARG A O 1
ATOM 2117 N N . ASP A 1 265 ? -15.427 14.701 16.972 1.00 60.28 265 ASP A N 1
ATOM 2118 C CA . ASP A 1 265 ? -14.743 15.923 17.364 1.00 60.28 265 ASP A CA 1
ATOM 2119 C C . ASP A 1 265 ? -13.221 15.699 17.349 1.00 60.28 265 ASP A C 1
ATOM 2121 O O . ASP A 1 265 ? -12.690 14.834 18.055 1.00 60.28 265 ASP A O 1
ATOM 2125 N N . TYR A 1 266 ? -12.537 16.469 16.506 1.00 58.72 266 TYR A N 1
ATOM 2126 C CA . TYR A 1 266 ? -11.097 16.416 16.292 1.00 58.72 266 TYR A CA 1
ATOM 2127 C C . TYR A 1 266 ? -10.297 16.507 17.585 1.00 58.72 266 TYR A C 1
ATOM 2129 O O . TYR A 1 266 ? -9.314 15.781 17.760 1.00 58.72 266 TYR A O 1
ATOM 2137 N N . LEU A 1 267 ? -10.736 17.364 18.510 1.00 57.66 267 LEU A N 1
ATOM 2138 C CA . LEU A 1 267 ? -10.045 17.551 19.779 1.00 57.66 267 LEU A CA 1
ATOM 2139 C C . LEU A 1 267 ? -10.022 16.247 20.577 1.00 57.66 267 LEU A C 1
ATOM 2141 O O . LEU A 1 267 ? -8.980 15.884 21.114 1.00 57.66 267 LEU A O 1
ATOM 2145 N N . ASN A 1 268 ? -11.115 15.483 20.557 1.00 60.03 268 ASN A N 1
ATOM 2146 C CA . ASN A 1 268 ? -11.183 14.188 21.231 1.00 60.03 268 ASN A CA 1
ATOM 2147 C C . ASN A 1 268 ? -10.274 13.136 20.577 1.00 60.03 268 ASN A C 1
ATOM 2149 O O . ASN A 1 268 ? -9.675 12.323 21.281 1.00 60.03 268 ASN A O 1
ATOM 2153 N N . VAL A 1 269 ? -10.134 13.142 19.245 1.00 59.84 269 VAL A N 1
ATOM 2154 C CA . VAL A 1 269 ? -9.239 12.209 18.530 1.00 59.84 269 VAL A CA 1
ATOM 2155 C C . VAL A 1 269 ? -7.769 12.519 18.821 1.00 59.84 269 VAL A C 1
ATOM 2157 O O . VAL A 1 269 ? -6.986 11.597 19.048 1.00 59.84 269 VAL A O 1
ATOM 2160 N N . LEU A 1 270 ? -7.390 13.800 18.854 1.00 61.88 270 LEU A N 1
ATOM 2161 C CA . LEU A 1 270 ? -6.034 14.212 19.224 1.00 61.88 270 LEU A CA 1
ATOM 2162 C C . LEU A 1 270 ? -5.710 13.946 20.696 1.00 61.88 270 LEU A C 1
ATOM 2164 O O . LEU A 1 270 ? -4.577 13.589 21.010 1.00 61.88 270 LEU A O 1
ATOM 2168 N N . GLN A 1 271 ? -6.683 14.123 21.589 1.00 58.72 271 GLN A N 1
ATOM 2169 C CA . GLN A 1 271 ? -6.501 13.906 23.025 1.00 58.72 271 GLN A CA 1
ATOM 2170 C C . GLN A 1 271 ? -6.342 12.425 23.381 1.00 58.72 271 GLN A C 1
ATOM 2172 O O . GLN A 1 271 ? -5.676 12.107 24.363 1.00 58.72 271 GLN A O 1
ATOM 2177 N N . ASN A 1 272 ? -6.884 11.517 22.562 1.00 71.31 272 ASN A N 1
ATOM 2178 C CA . ASN A 1 272 ? -6.878 10.081 22.824 1.00 71.31 272 ASN A CA 1
ATOM 2179 C C . ASN A 1 272 ? -6.164 9.272 21.723 1.00 71.31 272 ASN A C 1
ATOM 2181 O O . ASN A 1 272 ? -6.773 8.390 21.117 1.00 71.31 272 ASN A O 1
ATOM 2185 N N . PRO A 1 273 ? -4.848 9.463 21.494 1.00 81.50 273 PRO A N 1
ATOM 2186 C CA . PRO A 1 273 ? -4.100 8.702 20.485 1.00 81.50 273 PRO A CA 1
ATOM 2187 C C . PRO A 1 273 ? -4.045 7.196 20.790 1.00 81.50 273 PRO A C 1
ATOM 2189 O O . PRO A 1 273 ? -3.729 6.391 19.916 1.00 81.50 273 PRO A O 1
ATOM 2192 N N . ILE A 1 274 ? -4.388 6.792 22.017 1.00 88.44 274 ILE A N 1
ATOM 2193 C CA . ILE A 1 274 ? -4.404 5.398 22.461 1.00 88.44 274 ILE A CA 1
ATOM 2194 C C . ILE A 1 274 ? -5.393 4.522 21.675 1.00 88.44 274 ILE A C 1
ATOM 2196 O O . ILE A 1 274 ? -5.211 3.311 21.614 1.00 88.44 274 ILE A O 1
ATOM 2200 N N . ILE A 1 275 ? -6.409 5.098 21.023 1.00 90.12 275 ILE A N 1
ATOM 2201 C CA . ILE A 1 275 ? -7.371 4.327 20.214 1.00 90.12 275 ILE A CA 1
ATOM 2202 C C . ILE A 1 275 ? -6.913 4.100 18.767 1.00 90.12 275 ILE A C 1
ATOM 2204 O O . ILE A 1 275 ? -7.567 3.352 18.042 1.00 90.12 275 ILE A O 1
ATOM 2208 N N . ALA A 1 276 ? -5.818 4.730 18.332 1.00 90.56 276 ALA A N 1
ATOM 2209 C CA . ALA A 1 276 ? -5.359 4.694 16.948 1.00 90.56 276 ALA A CA 1
ATOM 2210 C C . ALA A 1 276 ? -5.024 3.268 16.484 1.00 90.56 276 ALA A C 1
ATOM 2212 O O . ALA A 1 276 ? -4.330 2.525 17.182 1.00 90.56 276 ALA A O 1
ATOM 2213 N N . LEU A 1 277 ? -5.484 2.893 15.285 1.00 92.75 277 LEU A N 1
ATOM 2214 C CA . LEU A 1 277 ? -5.236 1.572 14.699 1.00 92.75 277 LEU A CA 1
ATOM 2215 C C . LEU A 1 277 ? -4.044 1.624 13.744 1.00 92.75 277 LEU A C 1
ATOM 2217 O O . LEU A 1 277 ? -4.057 2.341 12.748 1.00 92.75 277 LEU A O 1
ATOM 2221 N N . HIS A 1 278 ? -3.007 0.847 14.048 1.00 92.12 278 HIS A N 1
ATOM 2222 C CA . HIS A 1 278 ? -1.709 0.914 13.368 1.00 92.12 278 HIS A CA 1
ATOM 2223 C C . HIS A 1 278 ? -1.462 -0.255 12.418 1.00 92.12 278 HIS A C 1
ATOM 2225 O O . HIS A 1 278 ? -0.574 -0.178 11.567 1.00 92.12 278 HIS A O 1
ATOM 2231 N N . LYS A 1 279 ? -2.187 -1.365 12.587 1.00 94.81 279 LYS A N 1
ATOM 2232 C CA . LYS A 1 279 ? -2.015 -2.573 11.779 1.00 94.81 279 LYS A CA 1
ATOM 2233 C C . LYS A 1 279 ? -3.357 -3.206 11.458 1.00 94.81 279 LYS A C 1
ATOM 2235 O O . LYS A 1 279 ? -4.223 -3.327 12.323 1.00 94.81 279 LYS A O 1
ATOM 2240 N N . ILE A 1 280 ? -3.473 -3.660 10.214 1.00 96.12 280 ILE A N 1
ATOM 2241 C CA . ILE A 1 280 ? -4.575 -4.477 9.712 1.00 96.12 280 ILE A CA 1
ATOM 2242 C C . ILE A 1 280 ? -3.993 -5.614 8.885 1.00 96.12 280 ILE A C 1
ATOM 2244 O O . ILE A 1 280 ? -3.024 -5.414 8.149 1.00 96.12 280 ILE A O 1
ATOM 2248 N N . ALA A 1 281 ? -4.608 -6.788 8.977 1.00 95.69 281 ALA A N 1
ATOM 2249 C CA . ALA A 1 281 ? -4.332 -7.907 8.091 1.00 95.69 281 ALA A CA 1
ATOM 2250 C C . ALA A 1 281 ? -5.625 -8.654 7.753 1.00 95.69 281 ALA A C 1
ATOM 2252 O O . ALA A 1 281 ? -6.424 -8.957 8.636 1.00 95.69 281 ALA A O 1
ATOM 2253 N N . TRP A 1 282 ? -5.803 -8.985 6.477 1.00 93.62 282 TRP A N 1
ATOM 2254 C CA . TRP A 1 282 ? -6.791 -9.975 6.057 1.00 93.62 282 TRP A CA 1
ATOM 2255 C C . TRP A 1 282 ? -6.191 -11.370 6.165 1.00 93.62 282 TRP A C 1
ATOM 2257 O O . TRP A 1 282 ? -4.997 -11.560 5.923 1.00 93.62 282 TRP A O 1
ATOM 2267 N N . ASN A 1 283 ? -7.011 -12.358 6.506 1.00 92.25 283 ASN A N 1
ATOM 2268 C CA . ASN A 1 283 ? -6.574 -13.744 6.492 1.00 92.25 283 ASN A CA 1
ATOM 2269 C C . ASN A 1 283 ? -6.357 -14.196 5.032 1.00 92.25 283 ASN A C 1
ATOM 2271 O O . ASN A 1 283 ? -7.298 -14.166 4.239 1.00 92.25 283 ASN A O 1
ATOM 2275 N N . PRO A 1 284 ? -5.144 -14.625 4.643 1.00 87.88 284 PRO A N 1
ATOM 2276 C CA . PRO A 1 284 ? -4.854 -14.971 3.252 1.00 87.88 284 PRO A CA 1
ATOM 2277 C C . PRO A 1 284 ? -5.424 -16.340 2.841 1.00 87.88 284 PRO A C 1
ATOM 2279 O O . PRO A 1 284 ? -5.399 -16.692 1.661 1.00 87.88 284 PRO A O 1
ATOM 2282 N N . ASN A 1 285 ? -5.921 -17.139 3.791 1.00 86.50 285 ASN A N 1
ATOM 2283 C CA . ASN A 1 285 ? -6.381 -18.496 3.524 1.00 86.50 285 ASN A CA 1
ATOM 2284 C C . ASN A 1 285 ? -7.776 -18.495 2.900 1.00 86.50 285 ASN A C 1
ATOM 2286 O O . ASN A 1 285 ? -8.713 -17.924 3.450 1.00 86.50 285 ASN A O 1
ATOM 2290 N N . LYS A 1 286 ? -7.943 -19.212 1.783 1.00 82.56 286 LYS A N 1
ATOM 2291 C CA . LYS A 1 286 ? -9.190 -19.249 0.997 1.00 82.56 286 LYS A CA 1
ATOM 2292 C C . LYS A 1 286 ? -10.449 -19.534 1.831 1.00 82.56 286 LYS A C 1
ATOM 2294 O O . LYS A 1 286 ? -11.468 -18.889 1.623 1.00 82.56 286 LYS A O 1
ATOM 2299 N N . ASN A 1 287 ? -10.391 -20.480 2.767 1.00 87.38 287 ASN A N 1
ATOM 2300 C CA . ASN A 1 287 ? -11.521 -20.875 3.619 1.00 87.38 287 ASN A CA 1
ATOM 2301 C C . ASN A 1 287 ? -11.808 -19.902 4.777 1.00 87.38 287 ASN A C 1
ATOM 2303 O O . ASN A 1 287 ? -12.801 -20.068 5.475 1.00 87.38 287 ASN A O 1
ATOM 2307 N N . ALA A 1 288 ? -10.941 -18.916 4.994 1.00 87.44 288 ALA A N 1
ATOM 2308 C CA . ALA A 1 288 ? -11.049 -17.946 6.073 1.00 87.44 288 ALA A CA 1
ATOM 2309 C C . ALA A 1 288 ? -10.830 -16.504 5.581 1.00 87.44 288 ALA A C 1
ATOM 2311 O O . ALA A 1 288 ? -10.629 -15.611 6.395 1.00 87.44 288 ALA A O 1
ATOM 2312 N N . CYS A 1 289 ? -10.888 -16.256 4.270 1.00 86.56 289 CYS A N 1
ATOM 2313 C CA . CYS A 1 289 ? -10.505 -14.975 3.672 1.00 86.56 289 CYS A CA 1
ATOM 2314 C C . CYS A 1 289 ? -11.428 -13.798 4.021 1.00 86.56 289 CYS A C 1
ATOM 2316 O O . CYS A 1 289 ? -11.026 -12.651 3.863 1.00 86.56 289 CYS A O 1
ATOM 2318 N N . GLY A 1 290 ? -12.620 -14.073 4.559 1.00 88.31 290 GLY A N 1
ATOM 2319 C CA . GLY A 1 290 ? -13.520 -13.055 5.108 1.00 88.31 290 GLY A CA 1
ATOM 2320 C C . GLY A 1 290 ? -13.129 -12.544 6.503 1.00 88.31 290 GLY A C 1
ATOM 2321 O O . GLY A 1 290 ? -13.793 -11.647 7.022 1.00 88.31 290 GLY A O 1
ATOM 2322 N N . TRP A 1 291 ? -12.087 -13.099 7.132 1.00 93.62 291 TRP A N 1
ATOM 2323 C CA . TRP A 1 291 ? -11.588 -12.630 8.426 1.00 93.62 291 TRP A CA 1
ATOM 2324 C C . TRP A 1 291 ? -10.599 -11.476 8.268 1.00 93.62 291 TRP A C 1
ATOM 2326 O O . TRP A 1 291 ? -9.627 -11.574 7.513 1.00 93.62 291 TRP A O 1
ATOM 2336 N N . VAL A 1 292 ? -10.801 -10.426 9.061 1.00 94.75 292 VAL A N 1
ATOM 2337 C CA . VAL A 1 292 ? -9.885 -9.293 9.202 1.00 94.75 292 VAL A CA 1
ATOM 2338 C C . VAL A 1 292 ? -9.443 -9.154 10.658 1.00 94.75 292 VAL A C 1
ATOM 2340 O O . VAL A 1 292 ? -10.230 -9.326 11.586 1.00 94.75 292 VAL A O 1
ATOM 2343 N N . ALA A 1 293 ? -8.163 -8.862 10.860 1.00 96.56 293 ALA A N 1
ATOM 2344 C CA . ALA A 1 293 ? -7.574 -8.544 12.151 1.00 96.56 293 ALA A CA 1
ATOM 2345 C C . ALA A 1 293 ? -7.158 -7.073 12.174 1.00 96.56 293 ALA A C 1
ATOM 2347 O O . ALA A 1 293 ? -6.571 -6.594 11.201 1.00 96.56 293 ALA A O 1
ATOM 2348 N N . SER A 1 294 ? -7.384 -6.375 13.288 1.00 96.62 294 SER A N 1
ATOM 2349 C CA . SER A 1 294 ? -6.823 -5.039 13.510 1.00 96.62 294 SER A CA 1
ATOM 2350 C C . SER A 1 294 ? -6.223 -4.884 14.898 1.00 96.62 294 SER A C 1
ATOM 2352 O O . SER A 1 294 ? -6.799 -5.382 15.867 1.00 96.62 294 SER A O 1
ATOM 2354 N N . GLY A 1 295 ? -5.165 -4.087 15.006 1.00 95.94 295 GLY A N 1
ATOM 2355 C CA . GLY A 1 295 ? -4.588 -3.688 16.285 1.00 95.94 295 GLY A CA 1
ATOM 2356 C C . GLY A 1 295 ? -3.929 -2.314 16.231 1.00 95.94 295 GLY A C 1
ATOM 2357 O O . GLY A 1 295 ? -3.651 -1.770 15.158 1.00 95.94 295 GLY A O 1
ATOM 2358 N N . GLY A 1 296 ? -3.694 -1.738 17.406 1.00 93.94 296 GLY A N 1
ATOM 2359 C CA . GLY A 1 296 ? -3.304 -0.340 17.537 1.00 93.94 296 GLY A CA 1
ATOM 2360 C C . GLY A 1 296 ? -2.625 0.013 18.854 1.00 93.94 296 GLY A C 1
ATOM 2361 O O . GLY A 1 296 ? -2.167 -0.867 19.583 1.00 93.94 296 GLY A O 1
ATOM 2362 N N . ALA A 1 297 ? -2.573 1.312 19.148 1.00 93.06 297 ALA A N 1
ATOM 2363 C CA . ALA A 1 297 ? -1.872 1.881 20.300 1.00 93.06 297 ALA A CA 1
ATOM 2364 C C . ALA A 1 297 ? -2.349 1.323 21.656 1.00 93.06 297 ALA A C 1
ATOM 2366 O O . ALA A 1 297 ? -1.537 1.149 22.559 1.00 93.06 297 ALA A O 1
ATOM 2367 N N . ALA A 1 298 ? -3.630 0.966 21.782 1.00 93.50 298 ALA A N 1
ATOM 2368 C CA . ALA A 1 298 ? -4.206 0.390 22.999 1.00 93.50 298 ALA A CA 1
ATOM 2369 C C . ALA A 1 298 ? -3.669 -1.009 23.355 1.00 93.50 298 ALA A C 1
ATOM 2371 O O . ALA A 1 298 ? -3.989 -1.529 24.421 1.00 93.50 298 ALA A O 1
ATOM 2372 N N . GLY A 1 299 ? -2.934 -1.672 22.453 1.00 93.44 299 GLY A N 1
ATOM 2373 C CA . GLY A 1 299 ? -2.526 -3.070 22.631 1.00 93.44 299 GLY A CA 1
ATOM 2374 C C . GLY A 1 299 ? -3.675 -4.078 22.486 1.00 93.44 299 GLY A C 1
ATOM 2375 O O . GLY A 1 299 ? -3.492 -5.265 22.747 1.00 93.44 299 GLY A O 1
ATOM 2376 N N . LEU A 1 300 ? -4.855 -3.627 22.048 1.00 94.69 300 LEU A N 1
ATOM 2377 C CA . LEU A 1 300 ? -6.012 -4.474 21.772 1.00 94.69 300 LEU A CA 1
ATOM 2378 C C . LEU A 1 300 ? -5.976 -4.968 20.324 1.00 94.69 300 LEU A C 1
ATOM 2380 O O . LEU A 1 300 ? -5.793 -4.180 19.393 1.00 94.69 300 LEU A O 1
ATOM 2384 N N . CYS A 1 301 ? -6.180 -6.272 20.141 1.00 95.69 301 CYS A N 1
ATOM 2385 C CA . CYS A 1 301 ? -6.336 -6.903 18.836 1.00 95.69 301 CYS A CA 1
ATOM 2386 C C . CYS A 1 301 ? -7.761 -7.440 18.706 1.00 95.69 301 CYS A C 1
ATOM 2388 O O . CYS A 1 301 ? -8.214 -8.206 19.560 1.00 95.69 301 CYS A O 1
ATOM 2390 N N . ARG A 1 302 ? -8.455 -7.051 17.636 1.00 95.19 302 ARG A N 1
ATOM 2391 C CA . ARG A 1 302 ? -9.793 -7.547 17.306 1.00 95.19 302 ARG A CA 1
ATOM 2392 C C . ARG A 1 302 ? -9.749 -8.354 16.016 1.00 95.19 302 ARG A C 1
ATOM 2394 O O . ARG A 1 302 ? -9.105 -7.948 15.051 1.00 95.19 302 ARG A O 1
ATOM 2401 N N . LEU A 1 303 ? -10.453 -9.483 16.028 1.00 95.00 303 LEU A N 1
ATOM 2402 C CA . LEU A 1 303 ? -10.729 -10.326 14.871 1.00 95.00 303 LEU A CA 1
ATOM 2403 C C . LEU A 1 303 ? -12.205 -10.170 14.513 1.00 95.00 303 LEU A C 1
ATOM 2405 O O . LEU A 1 303 ? -13.056 -10.354 15.378 1.00 95.00 303 LEU A O 1
ATOM 2409 N N . GLU A 1 304 ? -12.491 -9.855 13.256 1.00 93.00 304 GLU A N 1
ATOM 2410 C CA . GLU A 1 304 ? -13.846 -9.644 12.756 1.00 93.00 304 GLU A CA 1
ATOM 2411 C C . GLU A 1 304 ? -14.076 -10.490 11.503 1.00 93.00 304 GLU A C 1
ATOM 2413 O O . GLU A 1 304 ? -13.254 -10.490 10.582 1.00 93.00 304 GLU A O 1
ATOM 2418 N N . TYR A 1 305 ? -15.196 -11.211 11.460 1.00 90.31 305 TYR A N 1
ATOM 2419 C CA . TYR A 1 305 ? -15.641 -11.876 10.242 1.00 90.31 305 TYR A CA 1
ATOM 2420 C C . TYR A 1 305 ? -16.577 -10.944 9.483 1.00 90.31 305 TYR A C 1
ATOM 2422 O O . TYR A 1 305 ? -17.631 -10.563 9.978 1.00 90.31 305 TYR A O 1
ATOM 2430 N N . THR A 1 306 ? -16.193 -10.585 8.265 1.00 84.44 306 THR A N 1
ATOM 2431 C CA . THR A 1 306 ? -16.904 -9.567 7.482 1.00 84.44 306 THR A CA 1
ATOM 2432 C C . THR A 1 306 ? -18.114 -10.105 6.714 1.00 84.44 306 THR A C 1
ATOM 2434 O O . THR A 1 306 ? -18.884 -9.316 6.176 1.00 84.44 306 THR A O 1
ATOM 2437 N N . GLY A 1 307 ? -18.311 -11.430 6.663 1.00 70.88 307 GLY A N 1
ATOM 2438 C CA . GLY A 1 307 ? -19.411 -12.052 5.908 1.00 70.88 307 GLY A CA 1
ATOM 2439 C C . GLY A 1 307 ? -19.304 -11.904 4.386 1.00 70.88 307 GLY A C 1
ATOM 2440 O O . GLY A 1 307 ? -20.280 -12.163 3.685 1.00 70.88 307 GLY A O 1
ATOM 2441 N N . LEU A 1 308 ? -18.140 -11.463 3.903 1.00 56.16 308 LEU A N 1
ATOM 2442 C CA . LEU A 1 308 ? -17.833 -11.172 2.503 1.00 56.16 308 LEU A CA 1
ATOM 2443 C C . LEU A 1 308 ? -17.328 -12.392 1.733 1.00 56.16 308 LEU A C 1
ATOM 2445 O O . LEU A 1 308 ? -16.628 -13.235 2.345 1.00 56.16 308 LEU A O 1
#

Nearest PDB structures (foldseek):
  8ffz-assembly1_E  TM=5.163E-01  e=1.874E-11  Saccharomyces cerevisiae S288C
  5n1a-assembly1_A  TM=2.992E-01  e=1.259E-04  Thermochaetoides thermophila DSM 1495
  6v0n-assembly1_B  TM=3.783E-01  e=1.036E-03  Homo sapiens
  5n1a-assembly2_B  TM=2.981E-01  e=2.795E-04  Thermochaetoides thermophila DSM 1495
  6rxt-assembly1_UD  TM=3.371E-01  e=1.161E-03  Thermochaetoides thermophila

Foldseek 3Di:
DDDDDDPVVVVVVCVVVVVVPCVVVPDDPVVPDDPPDDPDADDDPQEDWQEWEWQADDPPDPDFKTKIKTFFDNHHPDDDPQLPDPCQWQQKTWIWIWIDGHPDDPDHIDGAEIAIERRAGFNYKYFQNPDPPDQFFSGKMWTAHSLQKIFIAGHTDSVNVCVVVVHDNRDYHYHYPHDGQEIEAAPPSSQKGFQDWDDLHNFKIWTWILQLWIWIFGVPVSSPDPGYDYGQTQATAWGWDQDPVVRDIDIGGDTDRDSHDDPDDSVRSVVCSQSGWNDKDADPDPVRSQWMWIDHNVRDIDIDRNVD

Mean predicted aligned error: 10.91 Å

Sequence (308 aa):
MASTKPITEYSKLYDRHSVRNDYQKVPLLEDEWAVVKDQAHIINAGGSIWGLDFVPKPSSDKRSDQYLAIGGYNTTTEHHLLCEDLDVENRLNAIQIWKCKSLTSSFTPTLDMCILHDFGVVVDFKWCLFSVYDNKKLGILAAMFNNGIVQLFVVPQPQYVRKKHQLAPQDTLYIKASQARLELKLPNTKENSILCFAWGGYRKLACGTRSGSIVIWDVLESLLQKKGIISPAECTLYELIFDDESKSFKYKDGFQPKTTPADRDYLNVLQNPIIALHKIAWNPNKNACGWVASGGAAGLCRLEYTGL